Protein 6VAN (pdb70)

Organism: Lymnaea stagnalis (NCBI:txid6523)

Nearest PDB structures (foldseek):
  6van-assembly2_B  TM=9.914E-01  e=1.069E-21  Lymnaea stagnalis
  2be6-assembly4_B  TM=6.202E-01  e=2.946E-07  Homo sapiens
  2be6-assembly1_A  TM=6.540E-01  e=1.166E-06  Homo sapiens
  2y4v-assembly1_A  TM=5.037E-01  e=3.706E-06  Homo sapiens
  3dvm-assembly1_A  TM=4.629E-01  e=2.258E-06  Homo sapiens

Secondary structure (DSSP, 8-state):
----HHHHHHHHHHHT-TT-SSEE-HHHHHHHHHTT-TT--HHHHHHHHHHH-TT-SSSEEIIIIIHH-------HHHHHHHHHHH-TT-SS-EEHHHHHHHHHHT--HHHHHHIIIII----TT-SSEE-HHHHGGGG--/----HHHHHHHHHHHH-TT-SSEE-HHHHHHHHHTT-TT--HHHHHHHHHHH-TT-SSSEEIIIIIHH-----TT-TTHHHHHHHH-TTSSS-EEHHHHHHHHHHT--HHHHHHHHHTT----TT-SSEE-HHHHHHTT--

Solvent-accessible surface area: 12611 Å² total

Foldseek 3Di:
DFDDLVVLQVCCCVQANVPSPQWRAQVRLLVNLCLQQVPDDSVLSQVVQVVQVPVPPSIRGSPPRSCVVSDPDDDLVVLVNVQCSLVNVNPQKRFLVSQLSNVVSVPDSVVSNCCCVPLVVLPVVPPRIDGSVSSSCSVPD/DADDLVVLLVVCCVQANVPSPQWRALVSLLVNLCLLQVVDDSVLSQVVQVVQVPVPPRIRGSPPRSVCCSDDDPVCVVLVSVQCSLCNVRPQKRFLVSQLSSVVSVPDSVVSNCCSVPQVVLPVVPPRIDHSVSNSCSVPD

Sequence (282 aa):
GVPFLTELLKERFIRWWLDHDNDGQSTFDEVKNYIRRFKPDDVTDQTVAAFISSRRDSNGNGAIDFVPEYVHDAAPDYTLEGANEWFKLQDTNDDSFVTEAELVKVAEAVGSPEEALDDTVQGYYYSADANKKDGKLSLDEFKTLYSPGVPFLTEELLKKERFIRRWLDHDNDGQQSTFDEVKNNYIRRFKPDVTDQQTVAAFISSSRRDSNGNGAIDFVPEYVHDAAPDYTLEGANEWFKLQDTNDDSFVVTEAELVKVAEAVGSPEEALDDTVQGYYYSADANKDGKLSLDEFKTLYSP

InterPro domains:
  IPR011992 EF-hand domain pair [SSF47473] (2-52)
  IPR018247 EF-Hand 1, calcium-binding site [PS00018] (36-48)

B-factor: mean 19.28, std 7.53, range [7.59, 71.44]

Structure (mmCIF, N/CA/C/O backbone):
data_6VAN
#
_entry.id   6VAN
#
_cell.length_a   48.026
_cell.length_b   32.632
_cell.length_c   85.955
_cell.angle_alpha   90.000
_cell.angle_beta   105.190
_cell.angle_gamma   90.000
#
_symmetry.space_group_name_H-M   'P 1 21 1'
#
loop_
_entity.id
_entity.type
_entity.pdbx_description
1 polymer 'Caltubin, EF-hand'
2 non-polymer 'STRONTIUM ION'
3 non-polymer 1,2-ETHANEDIOL
4 non-polymer 'UNKNOWN ATOM OR ION'
5 water water
#
loop_
_atom_site.group_PDB
_atom_site.id
_atom_site.type_symbol
_atom_site.label_atom_id
_atom_site.label_alt_id
_atom_site.label_comp_id
_atom_site.label_asym_id
_atom_site.label_entity_id
_atom_site.label_seq_id
_atom_site.pdbx_PDB_ins_code
_atom_site.Cartn_x
_atom_site.Cartn_y
_atom_site.Cartn_z
_atom_site.occupancy
_atom_site.B_iso_or_equiv
_atom_site.auth_seq_id
_atom_site.auth_comp_id
_atom_site.auth_asym_id
_atom_site.auth_atom_id
_atom_site.pdbx_PDB_model_num
ATOM 1 N N . GLY A 1 1 ? 22.214 -1.165 70.507 1.00 22.81 36 GLY A N 1
ATOM 2 C CA . GLY A 1 1 ? 21.271 -0.380 71.380 1.00 21.92 36 GLY A CA 1
ATOM 3 C C . GLY A 1 1 ? 19.946 -0.099 70.690 1.00 21.96 36 GLY A C 1
ATOM 4 O O . GLY A 1 1 ? 19.755 -0.554 69.563 1.00 23.28 36 GLY A O 1
ATOM 5 N N . VAL A 1 2 ? 19.072 0.651 71.352 1.00 21.46 37 VAL A N 1
ATOM 6 C CA . VAL A 1 2 ? 17.687 0.960 70.902 1.00 20.80 37 VAL A CA 1
ATOM 7 C C . VAL A 1 2 ? 17.720 2.290 70.153 1.00 19.94 37 VAL A C 1
ATOM 8 O O . VAL A 1 2 ? 18.181 3.291 70.697 1.00 18.11 37 VAL A O 1
ATOM 12 N N . PRO A 1 3 ? 17.247 2.363 68.893 1.00 20.48 38 PRO A N 1
ATOM 13 C CA . PRO A 1 3 ? 17.239 3.625 68.166 1.00 19.19 38 PRO A CA 1
ATOM 14 C C . PRO A 1 3 ? 16.091 4.537 68.618 1.00 16.65 38 PRO A C 1
ATOM 15 O O . PRO A 1 3 ? 15.155 4.085 69.210 1.00 17.66 38 PRO A O 1
ATOM 19 N N . PHE A 1 4 ? 16.219 5.808 68.317 1.00 15.10 39 PHE A N 1
ATOM 20 C CA . PHE A 1 4 ? 15.170 6.829 68.500 1.00 14.83 39 PHE A CA 1
ATOM 21 C C . PHE A 1 4 ? 14.193 6.692 67.313 1.00 14.38 39 PHE A C 1
ATOM 22 O O . PHE A 1 4 ? 14.597 6.938 66.160 1.00 14.42 39 PHE A O 1
ATOM 30 N N . LEU A 1 5 ? 12.941 6.295 67.554 1.00 15.04 40 LEU A N 1
ATOM 31 C CA . LEU A 1 5 ? 12.000 5.987 66.447 1.00 15.87 40 LEU A CA 1
ATOM 32 C C . LEU A 1 5 ? 11.751 7.227 65.607 1.00 15.79 40 LEU A C 1
ATOM 33 O O . LEU A 1 5 ? 11.557 7.063 64.391 1.00 15.85 40 LEU A O 1
ATOM 38 N N . THR A 1 6 ? 11.730 8.412 66.208 1.00 15.26 41 THR A N 1
ATOM 39 C CA . THR A 1 6 ? 11.481 9.660 65.466 1.00 16.81 41 THR A CA 1
ATOM 40 C C . THR A 1 6 ? 12.638 9.889 64.494 1.00 16.95 41 THR A C 1
ATOM 41 O O . THR A 1 6 ? 12.399 10.369 63.378 1.00 16.88 41 THR A O 1
ATOM 45 N N . GLU A 1 7 ? 13.864 9.561 64.892 1.00 16.44 42 GLU A N 1
ATOM 46 C CA . GLU A 1 7 ? 15.009 9.700 63.978 1.00 17.96 42 GLU A CA 1
ATOM 47 C C . GLU A 1 7 ? 14.911 8.669 62.875 1.00 16.35 42 GLU A C 1
ATOM 48 O O . GLU A 1 7 ? 15.247 8.990 61.737 1.00 18.47 42 GLU A O 1
ATOM 54 N N A LEU A 1 8 ? 14.505 7.440 63.186 0.65 15.95 43 LEU A N 1
ATOM 55 N N B LEU A 1 8 ? 14.443 7.475 63.203 0.35 16.30 43 LEU A N 1
ATOM 56 C CA A LEU A 1 8 ? 14.276 6.417 62.132 0.65 16.63 43 LEU A CA 1
ATOM 57 C CA B LEU A 1 8 ? 14.248 6.388 62.221 0.35 16.50 43 LEU A CA 1
ATOM 58 C C A LEU A 1 8 ? 13.321 7.002 61.095 0.65 16.79 43 LEU A C 1
ATOM 59 C C B LEU A 1 8 ? 13.234 6.815 61.149 0.35 16.64 43 LEU A C 1
ATOM 60 O O A LEU A 1 8 ? 13.631 6.933 59.896 0.65 16.42 43 LEU A O 1
ATOM 61 O O B LEU A 1 8 ? 13.397 6.405 59.989 0.35 16.08 43 LEU A O 1
ATOM 70 N N . LYS A 1 9 ? 12.207 7.567 61.537 1.00 16.86 44 LYS A N 1
ATOM 71 C CA . LYS A 1 9 ? 11.214 8.118 60.595 1.00 18.28 44 LYS A CA 1
ATOM 72 C C . LYS A 1 9 ? 11.843 9.235 59.756 1.00 19.95 44 LYS A C 1
ATOM 73 O O . LYS A 1 9 ? 11.655 9.213 58.529 1.00 20.99 44 LYS A O 1
ATOM 79 N N . GLU A 1 10 ? 12.559 10.178 60.369 1.00 20.53 45 GLU A N 1
ATOM 80 C CA . GLU A 1 10 ? 13.177 11.328 59.644 1.00 24.18 45 GLU A CA 1
ATOM 81 C C . GLU A 1 10 ? 14.151 10.780 58.595 1.00 25.85 45 GLU A C 1
ATOM 82 O O . GLU A 1 10 ? 14.219 11.356 57.496 1.00 26.38 45 GLU A O 1
AT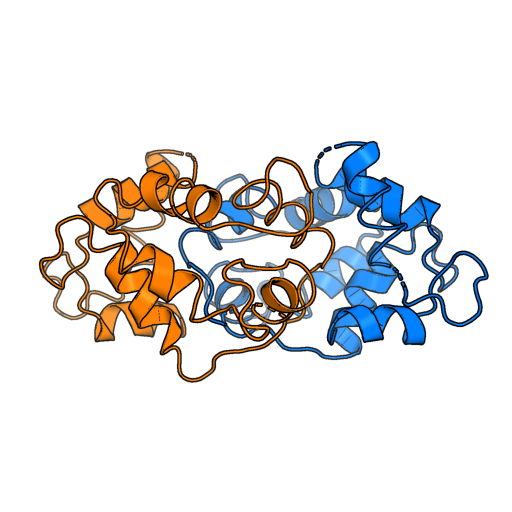OM 88 N N . ARG A 1 11 ? 14.880 9.719 58.928 1.00 24.71 46 ARG A N 1
ATOM 89 C CA . ARG A 1 11 ? 15.853 9.047 58.026 1.00 26.35 46 ARG A CA 1
ATOM 90 C C . ARG A 1 11 ? 15.130 8.371 56.870 1.00 24.22 46 ARG A C 1
ATOM 91 O O . ARG A 1 11 ? 15.649 8.429 55.729 1.00 26.28 46 ARG A O 1
ATOM 99 N N . PHE A 1 12 ? 14.037 7.675 57.165 1.00 21.47 47 PHE A N 1
ATOM 100 C CA . PHE A 1 12 ? 13.221 6.937 56.174 1.00 21.93 47 PHE A CA 1
ATOM 101 C C . PHE A 1 12 ? 12.694 7.945 55.154 1.00 22.58 47 PHE A C 1
ATOM 102 O O . PHE A 1 12 ? 12.829 7.677 53.946 1.00 23.02 47 PHE A O 1
ATOM 110 N N . ILE A 1 13 ? 12.146 9.061 55.618 1.00 25.49 48 ILE A N 1
ATOM 111 C CA . ILE A 1 13 ? 11.649 10.172 54.744 1.00 26.84 48 ILE A CA 1
ATOM 112 C C . ILE A 1 13 ? 12.801 10.664 53.865 1.00 29.89 48 ILE A C 1
ATOM 113 O O . ILE A 1 13 ? 12.656 10.626 52.623 1.00 31.89 48 ILE A O 1
ATOM 118 N N . ARG A 1 14 ? 13.909 11.071 54.481 1.00 32.47 49 ARG A N 1
ATOM 119 C CA . ARG A 1 14 ? 15.017 11.798 53.805 1.00 35.18 49 ARG A CA 1
ATOM 120 C C . ARG A 1 14 ? 15.734 10.915 52.765 1.00 33.97 49 ARG A C 1
ATOM 121 O O . ARG A 1 14 ? 16.269 11.499 51.791 1.00 35.17 49 ARG A O 1
ATOM 129 N N A TRP A 1 15 ? 15.758 9.585 52.967 0.50 32.53 50 TRP A N 1
ATOM 130 N N B TRP A 1 15 ? 15.730 9.584 52.925 0.50 32.38 50 TRP A N 1
ATOM 131 C CA A TRP A 1 15 ? 16.480 8.594 52.113 0.50 31.04 50 TRP A CA 1
ATOM 132 C CA B TRP A 1 15 ? 16.472 8.641 52.038 0.50 30.78 50 TRP A CA 1
ATOM 133 C C A TRP A 1 15 ? 15.524 7.890 51.141 0.50 29.00 50 TRP A C 1
ATOM 134 C C B TRP A 1 15 ? 15.534 7.848 51.123 0.50 28.86 50 TRP A C 1
ATOM 135 O O A TRP A 1 15 ? 15.837 7.881 49.939 0.50 27.69 50 TRP A O 1
ATOM 136 O O B TRP A 1 15 ? 15.880 7.718 49.937 0.50 27.27 50 TRP A O 1
ATOM 157 N N . LEU A 1 16 ? 14.440 7.288 51.657 1.00 26.48 51 LEU A N 1
ATOM 158 C CA . LEU A 1 16 ? 13.669 6.211 50.973 1.00 24.58 51 LEU A CA 1
ATOM 159 C C . LEU A 1 16 ? 12.230 6.618 50.608 1.00 23.74 51 LEU A C 1
ATOM 160 O O . LEU A 1 16 ? 11.682 5.984 49.710 1.00 23.84 51 LEU A O 1
ATOM 165 N N . ASP A 1 17 ? 11.621 7.564 51.310 1.00 24.40 52 ASP A N 1
ATOM 166 C CA . ASP A 1 17 ? 10.167 7.852 51.168 1.00 23.45 52 ASP A CA 1
ATOM 167 C C . ASP A 1 17 ? 9.937 9.353 51.293 1.00 25.03 52 ASP A C 1
ATOM 168 O O . ASP A 1 17 ? 9.361 9.792 52.316 1.00 25.42 52 ASP A O 1
ATOM 173 N N . HIS A 1 18 ? 10.377 10.121 50.291 1.00 26.20 53 HIS A N 1
ATOM 174 C CA . HIS A 1 18 ? 10.373 11.604 50.330 1.00 26.96 53 HIS A CA 1
ATOM 175 C C . HIS A 1 18 ? 8.950 12.145 50.578 1.00 23.65 53 HIS A C 1
ATOM 176 O O . HIS A 1 18 ? 8.854 13.245 51.154 1.00 27.41 53 HIS A O 1
ATOM 183 N N . ASP A 1 19 ? 7.912 11.393 50.171 1.00 23.99 54 ASP A N 1
ATOM 184 C CA . ASP A 1 19 ? 6.474 11.780 50.211 1.00 24.66 54 ASP A CA 1
ATOM 185 C C . ASP A 1 19 ? 5.820 11.359 51.536 1.00 25.87 54 ASP A C 1
ATOM 186 O O . ASP A 1 19 ? 4.643 11.710 51.759 1.00 24.87 54 ASP A O 1
ATOM 191 N N . ASN A 1 20 ? 6.559 10.648 52.387 1.00 24.79 55 ASN A N 1
ATOM 192 C CA . ASN A 1 20 ? 6.055 10.175 53.701 1.00 24.83 55 ASN A CA 1
ATOM 193 C C . ASN A 1 20 ? 4.707 9.460 53.519 1.00 23.94 55 ASN A C 1
ATOM 194 O O . ASN A 1 20 ? 3.821 9.703 54.324 1.00 23.75 55 ASN A O 1
ATOM 199 N N . ASP A 1 21 ? 4.560 8.578 52.531 1.00 23.95 56 ASP A N 1
ATOM 200 C CA . ASP A 1 21 ? 3.307 7.791 52.350 1.00 24.60 56 ASP A CA 1
ATOM 201 C C . ASP A 1 21 ? 3.420 6.466 53.121 1.00 23.85 56 ASP A C 1
ATOM 202 O O . ASP A 1 21 ? 2.428 5.728 53.173 1.00 24.98 56 ASP A O 1
ATOM 207 N N . GLY A 1 22 ? 4.599 6.175 53.683 1.00 22.72 57 GLY A N 1
ATOM 208 C CA . GLY A 1 22 ? 4.853 4.986 54.521 1.00 23.57 57 GLY A CA 1
ATOM 209 C C . GLY A 1 22 ? 5.541 3.866 53.753 1.00 22.53 57 GLY A C 1
ATOM 210 O O . GLY A 1 22 ? 5.917 2.861 54.382 1.00 21.37 57 GLY A O 1
ATOM 211 N N . GLN A 1 23 ? 5.676 4.002 52.429 1.00 24.01 58 GLN A N 1
ATOM 212 C CA . GLN A 1 23 ? 6.290 2.982 51.545 1.00 23.31 58 GLN A CA 1
ATOM 213 C C . GLN A 1 23 ? 7.456 3.585 50.753 1.00 21.66 58 GLN A C 1
ATOM 214 O O . GLN A 1 23 ? 7.355 4.777 50.298 1.00 19.53 58 GLN A O 1
ATOM 220 N N . SER A 1 24 ? 8.522 2.802 50.608 1.00 19.86 59 SER A N 1
ATOM 221 C CA . SER A 1 24 ? 9.613 3.048 49.640 1.00 21.10 59 SER A CA 1
ATOM 222 C C . SER A 1 24 ? 9.433 2.050 48.503 1.00 19.06 59 SER A C 1
ATOM 223 O O . SER A 1 24 ? 9.645 0.840 48.696 1.00 19.78 59 SER A O 1
ATOM 226 N N . THR A 1 25 ? 8.888 2.568 47.392 1.00 23.39 60 THR A N 1
ATOM 227 C CA . THR A 1 25 ? 8.647 1.817 46.149 1.00 24.00 60 THR A CA 1
ATOM 228 C C . THR A 1 25 ? 9.940 1.798 45.334 1.00 25.79 60 THR A C 1
ATOM 229 O O . THR A 1 25 ? 10.892 2.523 45.692 1.00 24.14 60 THR A O 1
ATOM 233 N N . PHE A 1 26 ? 9.939 1.009 44.267 1.00 26.34 61 PHE A N 1
ATOM 234 C CA . PHE A 1 26 ? 11.113 0.707 43.405 1.00 26.70 61 PHE A CA 1
ATOM 235 C C . PHE A 1 26 ? 11.922 1.967 43.067 1.00 28.68 61 PHE A C 1
ATOM 236 O O . PHE A 1 26 ? 13.127 2.016 43.362 1.00 23.01 61 PHE A O 1
ATOM 244 N N . ASP A 1 27 ? 11.295 2.948 42.426 1.00 27.62 62 ASP A N 1
ATOM 245 C CA . ASP A 1 27 ? 11.979 4.160 41.898 1.00 29.15 62 ASP A CA 1
ATOM 246 C C . ASP A 1 27 ? 12.560 4.977 43.057 1.00 26.07 62 ASP A C 1
ATOM 247 O O . ASP A 1 27 ? 13.552 5.685 42.848 1.00 24.29 62 ASP A O 1
ATOM 252 N N . GLU A 1 28 ? 11.982 4.849 44.244 1.00 24.44 63 GLU A N 1
ATOM 253 C CA . GLU A 1 28 ? 12.448 5.581 45.439 1.00 23.47 63 GLU A CA 1
ATOM 254 C C . GLU A 1 28 ? 13.713 4.917 45.967 1.00 20.93 63 GLU A C 1
ATOM 255 O O . GLU A 1 28 ? 14.688 5.652 46.235 1.00 20.72 63 GLU A O 1
ATOM 261 N N . VAL A 1 29 ? 13.709 3.583 46.030 1.00 19.24 64 VAL A N 1
ATOM 262 C CA . VAL A 1 29 ? 14.899 2.811 46.496 1.00 20.34 64 VAL A CA 1
ATOM 263 C C . VAL A 1 29 ? 15.987 3.030 45.445 1.00 21.20 64 VAL A C 1
ATOM 264 O O . VAL A 1 29 ? 17.127 3.262 45.820 1.00 19.89 64 VAL A O 1
ATOM 268 N N . LYS A 1 30 ? 15.638 3.024 44.159 1.00 20.65 65 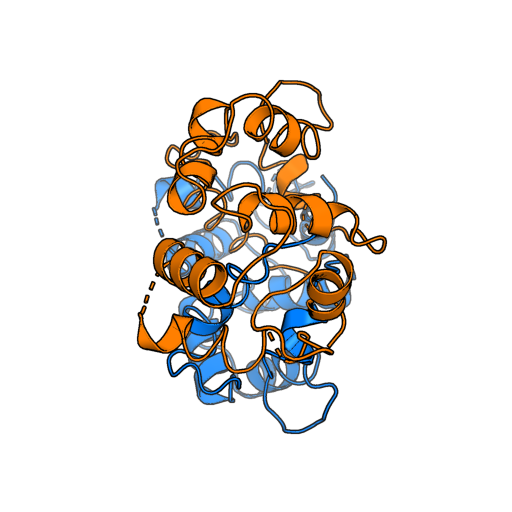LYS A N 1
ATOM 269 C CA . LYS A 1 30 ? 16.615 3.218 43.049 1.00 21.67 65 LYS A CA 1
ATOM 270 C C . LYS A 1 30 ? 17.264 4.594 43.146 1.00 22.31 65 LYS A C 1
ATOM 271 O O . LYS A 1 30 ? 18.493 4.644 43.093 1.00 21.67 65 LYS A O 1
ATOM 277 N N . ASN A 1 31 ? 16.491 5.662 43.316 1.00 20.10 66 ASN A N 1
ATOM 278 C CA . ASN A 1 31 ? 17.003 7.047 43.454 1.00 21.60 66 ASN A CA 1
ATOM 279 C C . ASN A 1 31 ? 17.900 7.138 44.694 1.00 21.18 66 ASN A C 1
ATOM 280 O O . ASN A 1 31 ? 18.911 7.851 44.631 1.00 22.25 66 ASN A O 1
ATOM 285 N N . TYR A 1 32 ? 17.570 6.388 45.741 1.00 20.37 67 TYR A N 1
ATOM 286 C CA . TYR A 1 32 ? 18.402 6.257 46.962 1.00 20.34 67 TYR A CA 1
ATOM 287 C C . TYR A 1 32 ? 19.771 5.654 46.598 1.00 20.89 67 TYR A C 1
ATOM 288 O O . TYR A 1 32 ? 20.811 6.312 46.794 1.00 20.19 67 TYR A O 1
ATOM 297 N N . ILE A 1 33 ? 19.787 4.444 46.049 1.00 17.78 68 ILE A N 1
ATOM 298 C CA . ILE A 1 33 ? 21.066 3.732 45.754 1.00 18.82 68 ILE A CA 1
ATOM 299 C C . ILE A 1 33 ? 21.827 4.481 44.654 1.00 19.98 68 ILE A C 1
ATOM 300 O O . ILE A 1 33 ? 23.070 4.466 44.688 1.00 17.53 68 ILE A O 1
ATOM 305 N N . ARG A 1 34 ? 21.137 5.134 43.723 1.00 19.35 69 ARG A N 1
ATOM 306 C CA . ARG A 1 34 ? 21.791 5.818 42.577 1.00 20.59 69 ARG A CA 1
ATOM 307 C C . ARG A 1 34 ? 22.699 6.945 43.059 1.00 20.13 69 ARG A C 1
ATOM 308 O O . ARG A 1 34 ? 23.654 7.247 42.322 1.00 21.12 69 ARG A O 1
ATOM 316 N N . ARG A 1 35 ? 22.410 7.547 44.214 1.00 20.61 70 ARG A N 1
ATOM 317 C CA . ARG A 1 35 ? 23.261 8.602 44.811 1.00 22.26 70 ARG A CA 1
ATOM 318 C C . ARG A 1 35 ? 24.711 8.095 44.848 1.00 21.29 70 ARG A C 1
ATOM 319 O O . ARG A 1 35 ? 25.586 8.869 44.494 1.00 22.62 70 ARG A O 1
ATOM 327 N N . PHE A 1 36 ? 24.933 6.827 45.203 1.00 19.85 71 PHE A N 1
ATOM 328 C CA . PHE A 1 36 ? 26.298 6.292 45.479 1.00 18.74 71 PHE A CA 1
ATOM 329 C C . PHE A 1 36 ? 26.676 5.111 44.583 1.00 18.86 71 PHE A C 1
ATOM 330 O O . PHE A 1 36 ? 27.861 4.765 44.561 1.00 18.88 71 PHE A O 1
ATOM 338 N N . LYS A 1 37 ? 25.744 4.505 43.863 1.00 18.43 72 LYS A N 1
ATOM 339 C CA . LYS A 1 37 ? 26.046 3.555 42.762 1.00 18.60 72 LYS A CA 1
ATOM 340 C C . LYS A 1 37 ? 25.175 3.987 41.587 1.00 19.24 72 LYS A C 1
ATOM 341 O O . LYS A 1 37 ? 24.109 3.420 41.354 1.00 19.41 72 LYS A O 1
ATOM 347 N N . PRO A 1 38 ? 25.573 5.053 40.854 1.00 19.13 73 PRO A N 1
ATOM 348 C CA . PRO A 1 38 ? 24.712 5.653 39.828 1.00 20.04 73 PRO A CA 1
ATOM 349 C C . PRO A 1 38 ? 24.224 4.665 38.753 1.00 20.02 73 PRO A C 1
ATOM 350 O O . PRO A 1 38 ? 23.127 4.846 38.246 1.00 21.26 73 PRO A O 1
ATOM 354 N N A ASP A 1 39 ? 25.032 3.661 38.418 0.50 19.80 74 ASP A N 1
ATOM 355 N N B ASP A 1 39 ? 25.022 3.631 38.461 0.50 19.20 74 ASP A N 1
ATOM 356 C CA A ASP A 1 39 ? 24.688 2.647 37.389 0.50 20.11 74 ASP A CA 1
ATOM 357 C CA B ASP A 1 39 ? 24.756 2.625 37.397 0.50 19.11 74 ASP A CA 1
ATOM 358 C C A ASP A 1 39 ? 24.271 1.347 38.085 0.50 19.33 74 ASP A C 1
ATOM 359 C C B ASP A 1 39 ? 24.056 1.389 37.981 0.50 18.23 74 ASP A C 1
ATOM 360 O O A ASP A 1 39 ? 24.628 0.260 37.579 0.50 20.62 74 ASP A O 1
ATOM 361 O O B ASP A 1 39 ? 23.947 0.391 37.259 0.50 18.88 74 ASP A O 1
ATOM 368 N N . VAL A 1 40 ? 23.575 1.455 39.226 1.00 17.63 75 VAL A N 1
ATOM 369 C CA . VAL A 1 40 ? 22.953 0.291 39.903 1.00 18.68 75 VAL A CA 1
ATOM 370 C C . VAL A 1 40 ? 21.884 -0.313 38.978 1.00 18.43 75 VAL A C 1
ATOM 371 O O . VAL A 1 40 ? 21.100 0.454 38.341 1.00 19.91 75 VAL A O 1
ATOM 375 N N . THR A 1 41 ? 21.854 -1.633 38.918 1.00 17.48 76 THR A N 1
ATOM 376 C CA . THR A 1 41 ? 20.898 -2.392 38.098 1.00 19.41 76 THR A CA 1
ATOM 377 C C . THR A 1 41 ? 19.546 -2.450 38.794 1.00 20.55 76 THR A C 1
ATOM 378 O O . THR A 1 41 ? 19.477 -2.380 40.057 1.00 19.38 76 THR A O 1
ATOM 382 N N . ASP A 1 42 ? 18.495 -2.578 37.999 1.00 20.38 77 ASP A N 1
ATOM 383 C CA . ASP A 1 42 ? 17.120 -2.773 38.489 1.00 22.39 77 ASP A CA 1
ATOM 384 C C . ASP A 1 42 ? 17.055 -4.017 39.370 1.00 20.60 77 ASP A C 1
ATOM 385 O O . ASP A 1 42 ? 16.345 -3.967 40.385 1.00 20.00 77 ASP A O 1
ATOM 390 N N . GLN A 1 43 ? 17.769 -5.094 39.040 1.00 19.34 78 GLN A N 1
ATOM 391 C CA . GLN A 1 43 ? 17.722 -6.358 39.813 1.00 21.44 78 GLN A CA 1
ATOM 392 C C . GLN A 1 43 ? 18.391 -6.179 41.184 1.00 22.57 78 GLN A C 1
ATOM 393 O O . GLN A 1 43 ? 17.912 -6.769 42.167 1.00 21.90 78 GLN A O 1
ATOM 396 N N . THR A 1 44 ? 19.483 -5.419 41.271 1.00 21.00 79 THR A N 1
ATOM 397 C CA . THR A 1 44 ? 20.101 -5.133 42.595 1.00 20.16 79 THR A CA 1
ATOM 398 C C . THR A 1 44 ? 19.046 -4.459 43.480 1.00 19.21 79 THR A C 1
ATOM 399 O O . THR A 1 44 ? 18.952 -4.852 44.688 1.00 20.81 79 THR A O 1
ATOM 403 N N . VAL A 1 45 ? 18.376 -3.434 42.931 1.00 20.65 80 VAL A N 1
ATOM 404 C CA . VAL A 1 45 ? 17.338 -2.638 43.644 1.00 22.25 80 VAL A CA 1
ATOM 405 C C . VAL A 1 45 ? 16.258 -3.606 44.118 1.00 23.59 80 VAL A C 1
ATOM 406 O O . VAL A 1 45 ? 15.836 -3.472 45.268 1.00 22.52 80 VAL A O 1
ATOM 410 N N . ALA A 1 46 ? 15.851 -4.568 43.286 1.00 24.18 81 ALA A N 1
ATOM 411 C CA . ALA A 1 46 ? 14.770 -5.526 43.617 1.00 23.59 81 ALA A CA 1
ATOM 412 C C . ALA A 1 46 ? 15.188 -6.421 44.793 1.00 23.65 81 ALA A C 1
ATOM 413 O O . ALA A 1 46 ? 14.351 -6.628 45.680 1.00 23.28 81 ALA A O 1
ATOM 415 N N . ALA A 1 47 ? 16.447 -6.887 44.844 1.00 21.56 82 ALA A N 1
ATOM 416 C CA . ALA A 1 47 ? 16.974 -7.818 45.872 1.00 21.61 82 ALA A CA 1
ATOM 417 C C . ALA A 1 47 ? 17.075 -7.107 47.241 1.00 19.50 82 ALA A C 1
ATOM 418 O O . ALA A 1 47 ? 16.872 -7.769 48.293 1.00 18.89 82 ALA A O 1
ATOM 420 N N . PHE A 1 48 ? 17.453 -5.831 47.199 1.00 19.59 83 PHE A N 1
ATOM 421 C CA . PHE A 1 48 ? 17.509 -4.932 48.381 1.00 17.85 83 PHE A CA 1
ATOM 422 C C . PHE A 1 48 ? 16.115 -4.880 49.021 1.00 17.95 83 PHE A C 1
ATOM 423 O O . PHE A 1 48 ? 15.975 -5.097 50.249 1.00 16.50 83 PHE A O 1
ATOM 431 N N . ILE A 1 49 ? 15.104 -4.629 48.189 1.00 19.47 84 ILE A N 1
ATOM 432 C CA . ILE A 1 49 ? 13.695 -4.572 48.652 1.00 19.78 84 ILE A CA 1
ATOM 433 C C . ILE A 1 49 ? 13.297 -5.956 49.201 1.00 20.44 84 ILE A C 1
ATOM 434 O O . ILE A 1 49 ? 12.713 -6.004 50.298 1.00 20.32 84 ILE A O 1
ATOM 439 N N A SER A 1 50 ? 13.624 -7.056 48.503 0.70 20.72 85 SER A N 1
ATOM 440 N N B SER A 1 50 ? 13.640 -7.042 48.501 0.30 20.62 85 SER A N 1
ATOM 441 C CA A SER A 1 50 ? 13.176 -8.434 48.849 0.70 22.33 85 SER A CA 1
ATOM 442 C CA B SER A 1 50 ? 13.207 -8.428 48.824 0.30 21.35 85 SER A CA 1
ATOM 443 C C A SER A 1 50 ? 13.682 -8.870 50.233 0.70 22.45 85 SER A C 1
ATOM 444 C C B SER A 1 50 ? 13.684 -8.867 50.216 0.30 21.79 85 SER A C 1
ATOM 445 O O A SER A 1 50 ? 12.937 -9.540 50.940 0.70 22.64 85 SER A O 1
ATOM 446 O O B SER A 1 50 ? 12.907 -9.539 50.907 0.30 22.18 85 SER A O 1
ATOM 451 N N . ARG A 1 51 ? 14.907 -8.507 50.624 1.00 21.87 86 ARG A N 1
ATOM 452 C CA . ARG A 1 51 ? 15.442 -8.923 51.948 1.00 21.95 86 ARG A CA 1
ATOM 453 C C . ARG A 1 51 ? 14.608 -8.287 53.076 1.00 19.57 86 ARG A C 1
ATOM 454 O O . ARG A 1 51 ? 14.604 -8.861 54.199 1.00 21.46 86 ARG A O 1
ATOM 462 N N . ARG A 1 52 ? 13.971 -7.147 52.795 1.00 18.84 87 ARG A N 1
ATOM 463 C CA . ARG A 1 52 ? 13.218 -6.340 53.796 1.00 17.57 87 ARG A CA 1
ATOM 464 C C . ARG A 1 52 ? 11.699 -6.576 53.678 1.00 19.17 87 ARG A C 1
ATOM 465 O O . ARG A 1 52 ? 10.987 -6.250 54.622 1.00 19.44 87 ARG A O 1
ATOM 473 N N . ASP A 1 53 ? 11.220 -7.136 52.581 1.00 18.34 88 ASP A N 1
ATOM 474 C CA . ASP A 1 53 ? 9.775 -7.096 52.213 1.00 18.64 88 ASP A CA 1
ATOM 475 C C . ASP A 1 53 ? 9.033 -8.313 52.782 1.00 19.94 88 ASP A C 1
ATOM 476 O O . ASP A 1 53 ? 8.584 -9.164 51.977 1.00 22.87 88 ASP A O 1
ATOM 481 N N . SER A 1 54 ? 8.852 -8.385 54.103 1.00 19.96 89 SER A N 1
ATOM 482 C CA . SER A 1 54 ? 8.237 -9.551 54.794 1.00 21.12 89 SER A CA 1
ATOM 483 C C . SER A 1 54 ? 6.745 -9.706 54.444 1.00 20.50 89 SER A C 1
ATOM 484 O O . SER A 1 54 ? 6.243 -10.835 54.604 1.00 22.57 89 SER A O 1
ATOM 487 N N . ASN A 1 55 ? 6.063 -8.652 53.984 1.00 21.14 90 ASN A N 1
ATOM 488 C CA . ASN A 1 55 ? 4.613 -8.748 53.632 1.00 20.12 90 ASN A CA 1
ATOM 489 C C . ASN A 1 55 ? 4.463 -8.939 52.116 1.00 21.90 90 ASN A C 1
ATOM 490 O O . ASN A 1 55 ? 3.316 -9.055 51.661 1.00 22.35 90 ASN A O 1
ATOM 495 N N . GLY A 1 56 ? 5.569 -8.953 51.366 1.00 22.61 91 GLY A N 1
ATOM 496 C CA . GLY A 1 56 ? 5.599 -9.331 49.943 1.00 23.55 91 GLY A CA 1
ATOM 497 C C . GLY A 1 56 ? 4.836 -8.376 49.049 1.00 23.43 91 GLY A C 1
ATOM 498 O O . GLY A 1 56 ? 4.380 -8.835 47.990 1.00 26.01 91 GLY A O 1
ATOM 499 N N . ASN A 1 57 ? 4.713 -7.099 49.409 1.00 22.57 92 ASN A N 1
ATOM 500 C CA . ASN A 1 57 ? 3.960 -6.090 48.614 1.00 23.09 92 ASN A CA 1
ATOM 501 C C . ASN A 1 57 ? 4.905 -5.351 47.643 1.00 23.81 92 ASN A C 1
ATOM 502 O O . ASN A 1 57 ? 4.489 -4.324 47.078 1.00 24.43 92 ASN A O 1
ATOM 507 N N . GLY A 1 58 ? 6.161 -5.813 47.520 1.00 23.96 93 GLY A N 1
ATOM 508 C CA . GLY A 1 58 ? 7.172 -5.290 46.580 1.00 22.85 93 GLY A CA 1
ATOM 509 C C . GLY A 1 58 ? 7.735 -3.935 46.988 1.00 21.97 93 GLY A C 1
ATOM 510 O O . GLY A 1 58 ? 8.439 -3.323 46.183 1.00 23.67 93 GLY A O 1
ATOM 511 N N . ALA A 1 59 ? 7.475 -3.482 48.220 1.00 18.97 94 ALA A N 1
ATOM 512 C CA . ALA A 1 59 ? 7.873 -2.154 48.724 1.00 18.75 94 ALA A CA 1
ATOM 513 C C . ALA A 1 59 ? 8.449 -2.318 50.135 1.00 17.14 94 ALA A C 1
ATOM 514 O O . ALA A 1 59 ? 8.138 -3.349 50.790 1.00 16.75 94 ALA A O 1
ATOM 516 N N . ILE A 1 60 ? 9.304 -1.393 50.553 1.00 17.05 95 ILE A N 1
ATOM 517 C CA . ILE A 1 60 ? 9.758 -1.360 51.974 1.00 16.52 95 ILE A CA 1
ATOM 518 C C . ILE A 1 60 ? 8.774 -0.476 52.735 1.00 15.68 95 ILE A C 1
ATOM 519 O O . ILE A 1 60 ? 8.687 0.698 52.433 1.00 14.94 95 ILE A O 1
ATOM 524 N N . ASP A 1 61 ? 8.066 -1.071 53.698 1.00 15.45 96 ASP A N 1
ATOM 525 C CA . ASP A 1 61 ? 7.066 -0.373 54.525 1.00 16.08 96 ASP A CA 1
ATOM 526 C C . ASP A 1 61 ? 7.779 0.144 55.773 1.00 14.64 96 ASP A C 1
ATOM 527 O O . ASP A 1 61 ? 8.446 -0.662 56.423 1.00 16.74 96 ASP A O 1
ATOM 532 N N . PHE A 1 62 ? 7.636 1.419 56.111 1.00 15.90 97 PHE A N 1
ATOM 533 C CA . PHE A 1 62 ? 8.227 1.942 57.367 1.00 15.03 97 PHE A CA 1
ATOM 534 C C . PHE A 1 62 ? 7.776 1.040 58.519 1.00 15.09 97 PHE A C 1
ATOM 535 O O . PHE A 1 62 ? 8.599 0.573 59.280 1.00 15.56 97 PHE A O 1
ATOM 543 N N . VAL A 1 63 ? 6.477 0.779 58.608 1.00 16.24 98 VAL A N 1
ATOM 544 C CA . VAL A 1 63 ? 5.954 -0.224 59.570 1.00 17.59 98 VAL A CA 1
ATOM 545 C C . VAL A 1 63 ? 5.265 -1.333 58.783 1.00 17.54 98 VAL A C 1
ATOM 546 O O . VAL A 1 63 ? 4.467 -1.044 57.888 1.00 18.79 98 VAL A O 1
ATOM 550 N N . PRO A 1 64 ? 5.537 -2.621 59.088 1.00 18.30 99 PRO A N 1
ATOM 551 C CA . PRO A 1 64 ? 6.447 -3.028 60.172 1.00 18.20 99 PRO A CA 1
ATOM 552 C C . PRO A 1 64 ? 7.938 -3.157 59.814 1.00 17.99 99 PRO A C 1
ATOM 553 O O . PRO A 1 64 ? 8.741 -3.324 60.705 1.00 18.29 99 PRO A O 1
ATOM 557 N N . GLU A 1 65 ? 8.273 -3.097 58.513 1.00 16.64 100 GLU A N 1
ATOM 558 C CA . GLU A 1 65 ? 9.541 -3.658 57.966 1.00 15.98 100 GLU A CA 1
ATOM 559 C C . GLU A 1 65 ? 10.744 -2.817 58.375 1.00 16.43 100 GLU A C 1
ATOM 560 O O . GLU A 1 65 ? 11.713 -3.414 58.905 1.00 18.69 100 GLU A O 1
ATOM 566 N N . TYR A 1 66 ? 10.741 -1.519 58.132 1.00 15.33 101 TYR A N 1
ATOM 567 C CA . TYR A 1 66 ? 11.919 -0.675 58.441 1.00 15.61 101 TYR A CA 1
ATOM 568 C C . TYR A 1 66 ? 12.103 -0.654 59.957 1.00 15.16 101 TYR A C 1
ATOM 569 O O . TYR A 1 66 ? 13.246 -0.808 60.412 1.00 15.62 101 TYR A O 1
ATOM 578 N N . VAL A 1 67 ? 11.038 -0.511 60.729 1.00 16.13 102 VAL A N 1
ATOM 579 C CA . VAL A 1 67 ? 11.172 -0.434 62.208 1.00 17.03 102 VAL A CA 1
ATOM 580 C C . VAL A 1 67 ? 11.699 -1.772 62.716 1.00 17.85 102 VAL A C 1
ATOM 581 O O . VAL A 1 67 ? 12.637 -1.764 63.554 1.00 18.71 102 VAL A O 1
ATOM 585 N N . HIS A 1 68 ? 11.160 -2.891 62.237 1.00 19.57 103 HIS A N 1
ATOM 586 C CA . HIS A 1 68 ? 11.584 -4.245 62.682 1.00 22.97 103 HIS A CA 1
ATOM 587 C C . HIS A 1 68 ? 13.089 -4.392 62.438 1.00 23.51 103 HIS A C 1
ATOM 588 O O . HIS A 1 68 ? 13.813 -4.762 63.386 1.00 25.76 103 HIS A O 1
ATOM 595 N N . ASP A 1 69 ? 13.540 -4.051 61.235 1.00 22.69 104 ASP A N 1
ATOM 596 C CA . ASP A 1 69 ? 14.943 -4.218 60.773 1.00 23.10 104 ASP A CA 1
ATOM 597 C C . ASP A 1 69 ? 15.882 -3.357 61.610 1.00 24.83 104 ASP A C 1
ATOM 598 O O . ASP A 1 69 ? 16.970 -3.797 61.966 1.00 26.32 104 ASP A O 1
ATOM 608 N N . ALA A 1 71 ? 15.103 -1.645 64.582 1.00 23.22 106 ALA A N 1
ATOM 609 C CA . ALA A 1 71 ? 14.911 -1.641 66.031 1.00 23.91 106 ALA A CA 1
ATOM 610 C C . ALA A 1 71 ? 15.946 -2.541 66.701 1.00 26.03 106 ALA A C 1
ATOM 611 O O . ALA A 1 71 ? 16.303 -2.261 67.848 1.00 29.02 106 ALA A O 1
ATOM 613 N N . ALA A 1 72 ? 16.371 -3.600 66.001 1.00 26.15 107 ALA A N 1
ATOM 614 C CA . ALA A 1 72 ? 17.296 -4.636 66.494 1.00 26.74 107 ALA A CA 1
ATOM 615 C C . ALA A 1 72 ? 18.364 -4.880 65.436 1.00 25.69 107 ALA A C 1
ATOM 616 O O . ALA A 1 72 ? 18.370 -5.907 64.775 1.00 27.69 107 ALA A O 1
ATOM 618 N N . PRO A 1 73 ? 19.290 -3.928 65.219 1.00 24.75 108 PRO A N 1
ATOM 619 C CA . PRO A 1 73 ? 20.342 -4.131 64.232 1.00 25.45 108 PRO A CA 1
ATOM 620 C C . PRO A 1 73 ? 21.263 -5.239 64.748 1.00 27.00 108 PRO A C 1
ATOM 621 O O . PRO A 1 73 ? 21.477 -5.366 65.930 1.00 25.54 108 PRO A O 1
ATOM 625 N N . ASP A 1 74 ? 21.735 -6.062 63.829 1.00 27.64 109 ASP A N 1
ATOM 626 C CA . ASP A 1 74 ? 22.573 -7.230 64.141 1.00 28.65 109 ASP A CA 1
ATOM 627 C C . ASP A 1 74 ? 23.463 -7.455 62.936 1.00 26.23 109 ASP A C 1
ATOM 628 O O . ASP A 1 74 ? 23.136 -6.938 61.842 1.00 30.69 109 ASP A O 1
ATOM 633 N N . TYR A 1 75 ? 24.552 -8.160 63.132 1.00 21.51 110 TYR A N 1
ATOM 634 C CA . TYR A 1 75 ? 25.484 -8.513 62.048 1.00 17.95 110 TYR A CA 1
ATOM 635 C C . TYR A 1 75 ? 25.080 -9.834 61.412 1.00 16.46 110 TYR A C 1
ATOM 636 O O . TYR A 1 75 ? 24.869 -10.816 62.134 1.00 17.23 110 TYR A O 1
ATOM 645 N N . THR A 1 76 ? 25.032 -9.862 60.083 1.00 15.71 111 THR A N 1
ATOM 646 C CA . THR A 1 76 ? 25.105 -11.103 59.287 1.00 15.75 111 THR A CA 1
ATOM 647 C C . THR A 1 76 ? 26.028 -10.877 58.103 1.00 14.62 111 THR A C 1
ATOM 648 O O . THR A 1 76 ? 26.134 -9.738 57.626 1.00 14.18 111 THR A O 1
ATOM 652 N N . LEU A 1 77 ? 26.679 -11.926 57.628 1.00 14.51 112 LEU A N 1
ATOM 653 C CA . LEU A 1 77 ? 27.540 -11.806 56.451 1.00 13.55 112 LEU A CA 1
ATOM 654 C C . LEU A 1 77 ? 26.689 -11.351 55.266 1.00 14.92 112 LEU A C 1
ATOM 655 O O . LEU A 1 77 ? 27.145 -10.452 54.529 1.00 14.05 112 LEU A O 1
ATOM 660 N N . GLU A 1 78 ? 25.505 -11.925 55.077 1.00 14.62 113 GLU A N 1
ATOM 661 C CA . GLU A 1 78 ? 24.616 -11.559 53.946 1.00 17.43 113 GLU A CA 1
ATOM 662 C C . GLU A 1 78 ? 24.310 -10.047 53.973 1.00 16.20 113 GLU A C 1
ATOM 663 O O . GLU A 1 78 ? 24.361 -9.387 52.922 1.00 15.63 113 GLU A O 1
ATOM 669 N N . GLY A 1 79 ? 23.986 -9.519 55.135 1.00 15.22 114 GLY A N 1
ATOM 670 C CA . GLY A 1 79 ? 23.682 -8.086 55.277 1.00 14.60 114 GLY A CA 1
ATOM 671 C C . GLY A 1 79 ? 24.909 -7.243 55.009 1.00 14.23 114 GLY A C 1
ATOM 672 O O . GLY A 1 79 ? 24.792 -6.221 54.325 1.00 15.40 114 GLY A O 1
ATOM 673 N N . ALA A 1 80 ? 26.057 -7.618 55.540 1.00 12.95 115 ALA A N 1
ATOM 674 C CA . ALA A 1 80 ? 27.324 -6.905 55.273 1.00 12.74 115 ALA A CA 1
ATOM 675 C C . ALA A 1 80 ? 27.644 -6.953 53.773 1.00 12.51 115 ALA A C 1
ATOM 676 O O . ALA A 1 80 ? 28.042 -5.932 53.213 1.00 12.39 115 ALA A O 1
ATOM 678 N N . ASN A 1 81 ? 27.456 -8.106 53.143 1.00 12.58 116 ASN A N 1
ATOM 679 C CA . ASN A 1 81 ? 27.753 -8.271 51.707 1.00 13.41 116 ASN A CA 1
ATOM 680 C C . ASN A 1 81 ? 26.883 -7.344 50.860 1.00 12.71 116 ASN A C 1
ATOM 681 O O . ASN A 1 81 ? 27.327 -6.889 49.809 1.00 13.04 116 ASN A O 1
ATOM 686 N N . GLU A 1 82 ? 25.655 -7.114 51.267 1.00 13.22 117 GLU A N 1
ATOM 687 C CA . GLU A 1 82 ? 24.781 -6.218 50.495 1.00 13.42 117 GLU A CA 1
ATOM 688 C C . GLU A 1 82 ? 25.404 -4.820 50.417 1.00 11.76 117 GLU A C 1
ATOM 689 O O . GLU A 1 82 ? 25.471 -4.275 49.352 1.00 12.21 117 GLU A O 1
ATOM 695 N N . TRP A 1 83 ? 25.875 -4.283 51.535 1.00 10.88 118 TRP A N 1
ATOM 696 C CA . TRP A 1 83 ? 26.515 -2.939 51.537 1.00 10.92 118 TRP A CA 1
ATOM 697 C C . TRP A 1 83 ? 27.869 -3.005 50.820 1.00 10.58 118 TRP A C 1
ATOM 698 O O . TRP A 1 83 ? 28.250 -2.065 50.162 1.00 11.43 118 TRP A O 1
ATOM 709 N N . PHE A 1 84 ? 28.594 -4.105 50.982 1.00 9.85 119 PHE A N 1
ATOM 710 C CA . PHE A 1 84 ? 29.871 -4.309 50.260 1.00 10.39 119 PHE A CA 1
ATOM 711 C C . PHE A 1 84 ? 29.615 -4.172 48.749 1.00 10.45 119 PHE A C 1
ATOM 712 O O . PHE A 1 84 ? 30.288 -3.390 48.058 1.00 10.16 119 PHE A O 1
ATOM 720 N N . LYS A 1 85 ? 28.638 -4.920 48.233 1.00 10.80 120 LYS A N 1
ATOM 721 C CA . LYS A 1 85 ? 28.339 -4.933 46.786 1.00 11.87 120 LYS A CA 1
ATOM 722 C C . LYS A 1 85 ? 27.893 -3.547 46.333 1.00 11.66 120 LYS A C 1
ATOM 723 O O . LYS A 1 85 ? 28.257 -3.132 45.214 1.00 11.69 120 LYS A O 1
ATOM 729 N N . LEU A 1 86 ? 27.123 -2.836 47.135 1.00 11.57 121 LEU A N 1
ATOM 730 C CA . LEU A 1 86 ? 26.658 -1.478 46.722 1.00 11.89 121 LEU A CA 1
ATOM 731 C C . LEU A 1 86 ? 27.830 -0.489 46.680 1.00 11.59 121 LEU A C 1
ATOM 732 O O . LEU A 1 86 ? 27.729 0.494 45.949 1.00 12.45 121 LEU A O 1
ATOM 737 N N . GLN A 1 87 ? 28.883 -0.712 47.463 1.00 11.10 122 GLN A N 1
ATOM 738 C CA . GLN A 1 87 ? 30.087 0.164 47.470 1.00 10.89 122 GLN A CA 1
ATOM 739 C C . GLN A 1 87 ? 31.104 -0.280 46.419 1.00 11.20 122 GLN A C 1
ATOM 740 O O . GLN A 1 87 ? 32.025 0.484 46.143 1.00 11.67 122 GLN A O 1
ATOM 746 N N . ASP A 1 88 ? 30.932 -1.474 45.880 1.00 11.42 123 ASP A N 1
ATOM 747 C CA . ASP A 1 88 ? 31.851 -2.048 44.867 1.00 11.23 123 ASP A CA 1
ATOM 748 C C . ASP A 1 88 ? 31.415 -1.527 43.508 1.00 12.29 123 ASP A C 1
ATOM 749 O O . ASP A 1 88 ? 30.721 -2.244 42.759 1.00 12.34 123 ASP A O 1
ATOM 754 N N . THR A 1 89 ? 31.747 -0.283 43.222 1.00 12.16 124 THR A N 1
ATOM 755 C CA . THR A 1 89 ? 31.154 0.456 42.083 1.00 12.91 124 THR A CA 1
ATOM 756 C C . THR A 1 89 ? 31.406 -0.285 40.762 1.00 13.34 124 THR A C 1
ATOM 757 O O . THR A 1 89 ? 30.518 -0.278 39.903 1.00 15.60 124 THR A O 1
ATOM 761 N N . ASN A 1 90 ? 32.550 -0.947 40.605 1.00 13.68 125 ASN A N 1
ATOM 762 C CA . ASN A 1 90 ? 32.903 -1.625 39.331 1.00 14.21 125 ASN A CA 1
ATOM 763 C C . ASN A 1 90 ? 32.672 -3.133 39.454 1.00 14.79 125 ASN A C 1
ATOM 764 O O . ASN A 1 90 ? 33.054 -3.820 38.522 1.00 16.19 125 ASN A O 1
ATOM 769 N N . ASP A 1 91 ? 32.103 -3.632 40.554 1.00 14.20 126 ASP A N 1
ATOM 770 C CA . ASP A 1 91 ? 31.698 -5.055 40.696 1.00 15.58 126 ASP A CA 1
ATOM 771 C C . ASP A 1 91 ? 32.909 -5.960 40.481 1.00 16.01 126 ASP A C 1
ATOM 772 O O . ASP A 1 91 ? 32.736 -7.028 39.875 1.00 18.54 126 ASP A O 1
ATOM 777 N N . ASP A 1 92 ? 34.078 -5.616 40.997 1.00 14.60 127 ASP A N 1
ATOM 778 C CA . ASP A 1 92 ? 35.282 -6.482 40.884 1.00 14.49 127 ASP A CA 1
ATOM 779 C C . ASP A 1 92 ? 35.553 -7.237 42.193 1.00 14.15 127 ASP A C 1
ATOM 780 O O . ASP A 1 92 ? 36.609 -7.846 42.297 1.00 15.57 127 ASP A O 1
ATOM 785 N N . SER A 1 93 ? 34.650 -7.153 43.168 1.00 14.12 128 SER A N 1
ATOM 786 C CA . SER A 1 93 ? 34.672 -7.894 44.464 1.00 15.31 128 SER A CA 1
ATOM 787 C C . SER A 1 93 ? 35.739 -7.332 45.422 1.00 13.57 128 SER A C 1
ATOM 788 O O . SER A 1 93 ? 36.103 -7.978 46.407 1.00 15.17 128 SER A O 1
ATOM 791 N N . PHE A 1 94 ? 36.139 -6.087 45.221 1.00 12.34 129 PHE A N 1
ATOM 792 C CA . PHE A 1 94 ? 36.942 -5.310 46.194 1.00 12.82 129 PHE A CA 1
ATOM 793 C C . PHE A 1 94 ? 36.347 -3.922 46.293 1.00 11.56 129 PHE A C 1
ATOM 794 O O . PHE A 1 94 ? 35.811 -3.451 45.306 1.00 12.80 129 PHE A O 1
ATOM 802 N N . VAL A 1 95 ? 36.403 -3.326 47.484 1.00 11.08 130 VAL A N 1
ATOM 803 C CA . VAL A 1 95 ? 36.057 -1.887 47.643 1.00 11.06 130 VAL A CA 1
ATOM 804 C C . VAL A 1 95 ? 37.365 -1.145 47.851 1.00 10.82 130 VAL A C 1
ATOM 805 O O . VAL A 1 95 ? 38.023 -1.365 48.861 1.00 10.82 130 VAL A O 1
ATOM 809 N N . THR A 1 96 ? 37.729 -0.296 46.904 1.00 10.73 131 THR A N 1
ATOM 810 C CA . THR A 1 96 ? 38.975 0.471 47.012 1.00 10.90 131 THR A CA 1
ATOM 811 C C . THR A 1 96 ? 38.782 1.687 47.912 1.00 10.50 131 THR A C 1
ATOM 812 O O . THR A 1 96 ? 37.659 2.162 48.110 1.00 10.24 131 THR A O 1
ATOM 816 N N . GLU A 1 97 ? 39.880 2.231 48.368 1.00 11.37 132 GLU A N 1
ATOM 817 C CA . GLU A 1 97 ? 39.836 3.485 49.106 1.00 13.01 132 GLU A CA 1
ATOM 818 C C . GLU A 1 97 ? 39.053 4.496 48.283 1.00 12.38 132 GLU A C 1
ATOM 819 O O . GLU A 1 97 ? 38.176 5.145 48.832 1.00 11.09 132 GLU A O 1
ATOM 825 N N . ALA A 1 98 ? 39.326 4.641 46.987 1.00 12.26 133 ALA A N 1
ATOM 82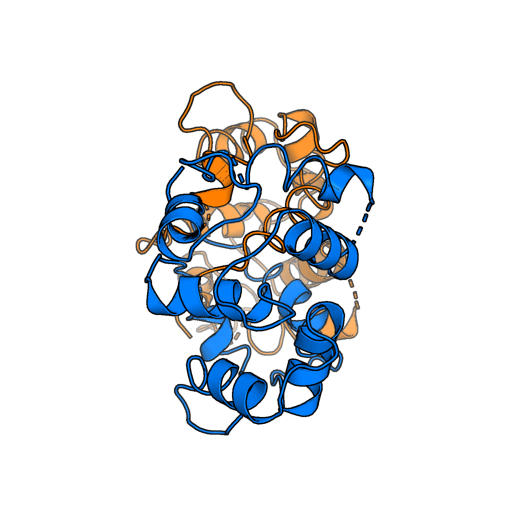6 C CA . ALA A 1 98 ? 38.672 5.691 46.180 1.00 11.68 133 ALA A CA 1
ATOM 827 C C . ALA A 1 98 ? 37.168 5.428 46.053 1.00 11.00 133 ALA A C 1
ATOM 828 O O . ALA A 1 98 ? 36.379 6.386 46.134 1.00 13.16 133 ALA A O 1
ATOM 830 N N . GLU A 1 99 ? 36.752 4.180 45.855 1.00 10.85 134 GLU A N 1
ATOM 831 C CA . GLU A 1 99 ? 35.312 3.852 45.771 1.00 10.56 134 GLU A CA 1
ATOM 832 C C . GLU A 1 99 ? 34.627 4.224 47.096 1.00 10.36 134 GLU A C 1
ATOM 833 O O . GLU A 1 99 ? 33.518 4.821 47.055 1.00 10.57 134 GLU A O 1
ATOM 839 N N . LEU A 1 100 ? 35.244 3.891 48.240 1.00 10.29 135 LEU A N 1
ATOM 840 C CA . LEU A 1 100 ? 34.631 4.160 49.557 1.00 9.50 135 LEU A CA 1
ATOM 841 C C . LEU A 1 100 ? 34.528 5.666 49.798 1.00 9.58 135 LEU A C 1
ATOM 842 O O . LEU A 1 100 ? 33.510 6.096 50.369 1.00 9.82 135 LEU A O 1
ATOM 847 N N . VAL A 1 101 ? 35.526 6.423 49.383 1.00 10.20 136 VAL A N 1
ATOM 848 C CA . VAL A 1 101 ? 35.531 7.903 49.575 1.00 10.54 136 VAL A CA 1
ATOM 849 C C . VAL A 1 101 ? 34.440 8.507 48.703 1.00 11.29 136 VAL A C 1
ATOM 850 O O . VAL A 1 101 ? 33.665 9.332 49.197 1.00 11.39 136 VAL A O 1
ATOM 854 N N . LYS A 1 102 ? 34.337 8.080 47.455 1.00 11.54 137 LYS A N 1
ATOM 855 C CA . LYS A 1 102 ? 33.280 8.610 46.568 1.00 12.62 137 LYS A CA 1
ATOM 856 C C . LYS A 1 102 ? 31.909 8.316 47.157 1.00 12.11 137 LYS A C 1
ATOM 857 O O . LYS A 1 102 ? 31.021 9.191 47.104 1.00 12.62 137 LYS A O 1
ATOM 860 N N . VAL A 1 103 ? 31.698 7.127 47.700 1.00 11.85 138 VAL A N 1
ATOM 861 C CA . VAL A 1 103 ? 30.395 6.786 48.295 1.00 11.79 138 VAL A CA 1
ATOM 862 C C . VAL A 1 103 ? 30.149 7.709 49.500 1.00 12.24 138 VAL A C 1
ATOM 863 O O . VAL A 1 103 ? 29.005 8.226 49.664 1.00 12.54 138 VAL A O 1
ATOM 867 N N . ALA A 1 104 ? 31.153 7.925 50.332 1.00 11.27 139 ALA A N 1
ATOM 868 C CA . ALA A 1 104 ? 30.998 8.779 51.526 1.00 12.36 139 ALA A CA 1
ATOM 869 C C . ALA A 1 104 ? 30.615 10.207 51.115 1.00 12.55 139 ALA A C 1
ATOM 870 O O . ALA A 1 104 ? 29.685 10.791 51.743 1.00 13.44 139 ALA A O 1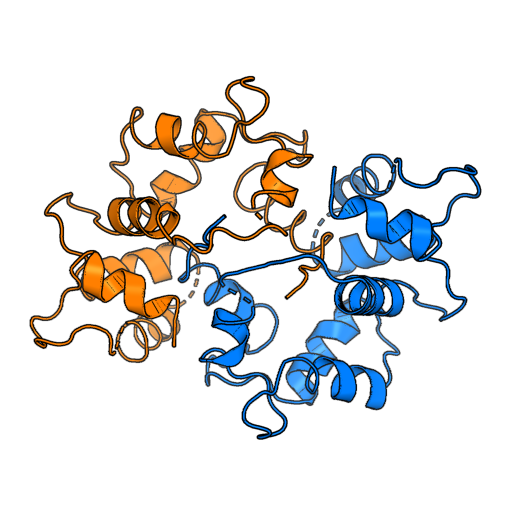
ATOM 872 N N . GLU A 1 105 ? 31.235 10.744 50.073 1.00 12.87 140 GLU A N 1
ATOM 873 C CA . GLU A 1 105 ? 30.889 12.112 49.575 1.00 13.81 140 GLU A CA 1
ATOM 874 C C . GLU A 1 105 ? 29.442 12.090 49.081 1.00 15.61 140 GLU A C 1
ATOM 875 O O . GLU A 1 105 ? 28.657 13.022 49.395 1.00 16.62 140 GLU A O 1
ATOM 881 N N . ALA A 1 106 ? 29.059 11.039 48.383 1.00 15.76 141 ALA A N 1
ATOM 882 C CA . ALA A 1 106 ? 27.728 10.928 47.758 1.00 16.24 141 ALA A CA 1
ATOM 883 C C . ALA A 1 106 ? 26.617 10.926 48.804 1.00 17.76 141 ALA A C 1
ATOM 884 O O . ALA A 1 106 ? 25.505 11.347 48.457 1.00 19.15 141 ALA A O 1
ATOM 886 N N . VAL A 1 107 ? 26.877 10.462 50.032 1.00 16.81 142 VAL A N 1
ATOM 887 C CA . VAL A 1 107 ? 25.855 10.377 51.110 1.00 18.38 142 VAL A CA 1
ATOM 888 C C . VAL A 1 107 ? 25.942 11.592 52.042 1.00 17.79 142 VAL A C 1
ATOM 889 O O . VAL A 1 107 ? 25.216 11.604 53.035 1.00 20.48 142 VAL A O 1
ATOM 893 N N . GLY A 1 108 ? 26.766 12.580 51.721 1.00 17.09 143 GLY A N 1
ATOM 894 C CA . GLY A 1 108 ? 26.676 13.891 52.384 1.00 16.03 143 GLY A CA 1
ATOM 895 C C . GLY A 1 108 ? 27.904 14.266 53.195 1.00 15.77 143 GLY A C 1
ATOM 896 O O . GLY A 1 108 ? 27.869 15.278 53.872 1.00 16.22 143 GLY A O 1
ATOM 905 N N . SER A 1 110 ? 31.773 15.779 53.545 1.00 13.31 145 SER A N 1
ATOM 906 C CA . SER A 1 110 ? 32.707 16.646 52.857 1.00 12.70 145 SER A CA 1
ATOM 907 C C . SER A 1 110 ? 33.886 15.824 52.351 1.00 12.57 145 SER A C 1
ATOM 908 O O . SER A 1 110 ? 34.096 14.692 52.814 1.00 12.28 145 SER A O 1
ATOM 911 N N . PRO A 1 111 ? 34.723 16.356 51.428 1.00 12.52 146 PRO A N 1
ATOM 912 C CA . PRO A 1 111 ? 35.876 15.613 50.958 1.00 12.86 146 PRO A CA 1
ATOM 913 C C . PRO A 1 111 ? 36.770 15.136 52.099 1.00 13.83 146 PRO A C 1
ATOM 914 O O . PRO A 1 111 ? 37.174 13.967 52.077 1.00 13.35 146 PRO A O 1
ATOM 918 N N . GLU A 1 112 ? 37.095 15.997 53.064 1.00 13.94 147 GLU A N 1
ATOM 919 C CA . GLU A 1 112 ? 38.013 15.657 54.168 1.00 13.90 147 GLU A CA 1
ATOM 920 C C . GLU A 1 112 ? 37.340 14.666 55.123 1.00 13.04 147 GLU A C 1
ATOM 921 O O . GLU A 1 112 ? 38.038 13.778 55.628 1.00 12.50 147 GLU A O 1
ATOM 927 N N . GLU A 1 113 ? 36.051 14.810 55.400 1.00 11.83 148 GLU A N 1
ATOM 928 C CA . GLU A 1 113 ? 35.323 13.868 56.260 1.00 12.11 148 GLU A CA 1
ATOM 929 C C . GLU A 1 113 ? 35.343 12.496 55.615 1.00 10.99 148 GLU A C 1
ATOM 930 O O . GLU A 1 113 ? 35.599 11.490 56.345 1.00 11.22 148 GLU A O 1
ATOM 936 N N . ALA A 1 114 ? 35.108 12.431 54.315 1.00 10.23 149 ALA A N 1
ATOM 937 C CA . ALA A 1 114 ? 35.118 11.150 53.569 1.00 9.87 149 ALA A CA 1
ATOM 938 C C . ALA A 1 114 ? 36.508 10.543 53.630 1.00 10.78 149 ALA A C 1
ATOM 939 O O . ALA A 1 114 ? 36.630 9.336 53.968 1.00 10.83 149 ALA A O 1
ATOM 941 N N . LEU A 1 115 ? 37.554 11.294 53.328 1.00 10.69 150 LEU A N 1
ATOM 942 C CA . LEU A 1 115 ? 38.918 10.777 53.375 1.00 11.89 150 LEU A CA 1
ATOM 943 C C . LEU A 1 115 ? 39.257 10.296 54.780 1.00 12.37 150 LEU A C 1
ATOM 944 O O . LEU A 1 115 ? 39.858 9.238 54.904 1.00 13.25 150 LEU A O 1
ATOM 949 N N A ASP A 1 116 ? 38.908 11.038 55.828 0.50 12.55 151 ASP A N 1
ATOM 950 N N B ASP A 1 116 ? 38.941 11.088 55.808 0.50 12.91 151 ASP A N 1
ATOM 951 C CA A ASP A 1 116 ? 39.318 10.666 57.204 0.50 12.71 151 ASP A CA 1
ATOM 952 C CA B ASP A 1 116 ? 39.224 10.719 57.215 0.50 13.26 151 ASP A CA 1
ATOM 953 C C A ASP A 1 116 ? 38.564 9.401 57.646 0.50 12.12 151 ASP A C 1
ATOM 954 C C B ASP A 1 116 ? 38.600 9.362 57.507 0.50 12.48 151 ASP A C 1
ATOM 955 O O A ASP A 1 116 ? 39.160 8.584 58.403 0.50 12.45 151 ASP A O 1
ATOM 956 O O B ASP A 1 116 ? 39.320 8.458 57.990 0.50 13.33 151 ASP A O 1
ATOM 965 N N . THR A 1 117 ? 37.312 9.240 57.235 1.00 11.81 152 THR A N 1
ATOM 966 C CA . THR A 1 117 ? 36.539 8.023 57.553 1.00 12.14 152 THR A CA 1
ATOM 967 C C . THR A 1 117 ? 37.212 6.820 56.889 1.00 11.88 152 THR A C 1
ATOM 968 O O . THR A 1 117 ? 37.374 5.757 57.536 1.00 12.22 152 THR A O 1
ATOM 972 N N . VAL A 1 118 ? 37.519 6.927 55.627 1.00 10.40 153 VAL A N 1
ATOM 973 C CA . VAL A 1 118 ? 38.004 5.759 54.858 1.00 10.85 153 VAL A CA 1
ATOM 974 C C . VAL A 1 118 ? 39.445 5.487 55.250 1.00 10.88 153 VAL A C 1
ATOM 975 O O . VAL A 1 118 ? 39.793 4.316 55.479 1.00 11.57 153 VAL A O 1
ATOM 979 N N . GLN A 1 119 ? 40.311 6.490 55.273 1.00 10.90 154 GLN A N 1
ATOM 980 C CA . GLN A 1 119 ? 41.757 6.256 55.514 1.00 12.53 154 GLN A CA 1
ATOM 981 C C . GLN A 1 119 ? 41.995 5.858 56.953 1.00 13.42 154 GLN A C 1
ATOM 982 O O . GLN A 1 119 ? 43.004 5.168 57.216 1.00 17.39 154 GLN A O 1
ATOM 988 N N . GLY A 1 120 ? 41.132 6.258 57.864 1.00 12.59 155 GLY A N 1
ATOM 989 C CA . GLY A 1 120 ? 41.283 5.861 59.263 1.00 13.16 155 GLY A CA 1
ATOM 990 C C . GLY A 1 120 ? 40.608 4.534 59.448 1.00 14.16 155 GLY A C 1
ATOM 991 O O . GLY A 1 120 ? 41.235 3.454 59.242 1.00 15.37 155 GLY A O 1
ATOM 992 N N A TYR A 1 121 ? 39.317 4.579 59.725 0.60 13.88 156 TYR A N 1
ATOM 993 N N B TYR A 1 121 ? 39.343 4.569 59.783 0.40 11.74 156 TYR A N 1
ATOM 994 C CA A TYR A 1 121 ? 38.489 3.431 60.171 0.60 13.98 156 TYR A CA 1
ATOM 995 C CA B TYR A 1 121 ? 38.634 3.354 60.202 0.40 10.56 156 TYR A CA 1
ATOM 996 C C A TYR A 1 121 ? 38.461 2.331 59.102 0.60 11.73 156 TYR A C 1
ATOM 997 C C B TYR A 1 121 ? 38.641 2.337 59.053 0.40 10.13 156 TYR A C 1
ATOM 998 O O A TYR A 1 121 ? 38.700 1.161 59.430 0.60 11.17 156 TYR A O 1
ATOM 999 O O B TYR A 1 121 ? 39.183 1.257 59.269 0.40 10.04 156 TYR A O 1
ATOM 1016 N N . TYR A 1 122 ? 38.115 2.644 57.872 1.00 10.79 157 TYR A N 1
ATOM 1017 C CA . TYR A 1 122 ? 37.911 1.559 56.880 1.00 10.94 157 TYR A CA 1
ATOM 1018 C C . TYR A 1 122 ? 39.224 0.859 56.547 1.00 11.06 157 TYR A C 1
ATOM 1019 O O . TYR A 1 122 ? 39.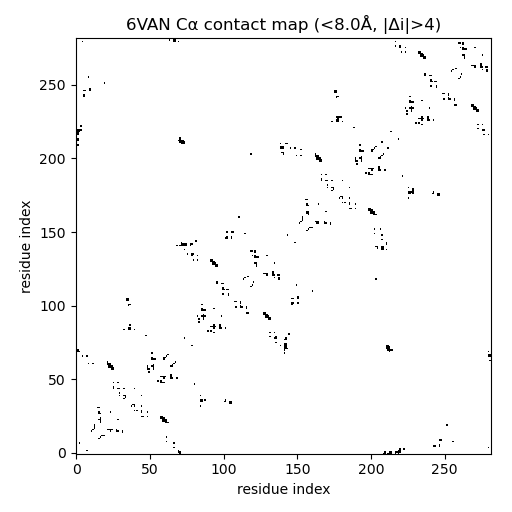273 -0.391 56.529 1.00 11.28 157 TYR A O 1
ATOM 1044 N N . SER A 1 124 ? 41.762 0.554 58.324 1.00 11.77 159 SER A N 1
ATOM 1045 C CA . SER A 1 124 ? 42.292 -0.197 59.470 1.00 12.45 159 SER A CA 1
ATOM 1046 C C . SER A 1 124 ? 42.034 -1.708 59.261 1.00 12.94 159 SER A C 1
ATOM 1047 O O . SER A 1 124 ? 42.737 -2.545 59.912 1.00 15.11 159 SER A O 1
ATOM 1050 N N . ALA A 1 125 ? 41.063 -2.082 58.413 1.00 11.05 160 ALA A N 1
ATOM 1051 C CA . ALA A 1 125 ? 40.720 -3.490 58.070 1.00 10.97 160 ALA A CA 1
ATOM 1052 C C . ALA A 1 125 ? 41.503 -3.991 56.857 1.00 11.04 160 ALA A C 1
ATOM 1053 O O . ALA A 1 125 ? 41.350 -5.175 56.501 1.00 11.96 160 ALA A O 1
ATOM 1055 N N . ASP A 1 126 ? 42.360 -3.184 56.253 1.00 11.03 161 ASP A N 1
ATOM 1056 C CA . ASP A 1 126 ? 43.120 -3.568 55.045 1.00 11.67 161 ASP A CA 1
ATOM 1057 C C . ASP A 1 126 ? 44.366 -4.345 55.495 1.00 12.37 161 ASP A C 1
ATOM 1058 O O . ASP A 1 126 ? 45.463 -3.736 55.648 1.00 12.59 161 ASP A O 1
ATOM 1063 N N . ALA A 1 127 ? 44.200 -5.639 55.760 1.00 13.22 162 ALA A N 1
ATOM 1064 C CA . ALA A 1 127 ? 45.207 -6.441 56.495 1.00 14.99 162 ALA A CA 1
ATOM 1065 C C . ALA A 1 127 ? 46.478 -6.597 55.664 1.00 15.61 162 ALA A C 1
ATOM 1066 O O . ALA A 1 127 ? 47.557 -6.683 56.281 1.00 17.98 162 ALA A O 1
ATOM 1068 N N . ASN A 1 128 ? 46.378 -6.603 54.338 1.00 15.48 163 ASN A N 1
ATOM 1069 C CA . ASN A 1 128 ? 47.539 -6.785 53.426 1.00 17.28 163 ASN A CA 1
ATOM 1070 C C . ASN A 1 128 ? 47.978 -5.465 52.805 1.00 17.23 163 ASN A C 1
ATOM 1071 O O . ASN A 1 128 ? 48.860 -5.514 51.935 1.00 19.41 163 ASN A O 1
ATOM 1076 N N A LYS A 1 129 ? 47.374 -4.339 53.200 0.50 15.99 164 LYS A N 1
ATOM 1077 N N B LYS A 1 129 ? 47.449 -4.330 53.279 0.50 15.72 164 LYS A N 1
ATOM 1078 C CA A LYS A 1 129 ? 47.766 -2.957 52.800 0.50 16.36 164 LYS A CA 1
ATOM 1079 C CA B LYS A 1 129 ? 47.756 -2.967 52.762 0.50 16.00 164 LYS A CA 1
ATOM 1080 C C A LYS A 1 129 ? 47.799 -2.803 51.269 0.50 16.09 164 LYS A C 1
ATOM 1081 C C B LYS A 1 129 ? 47.914 -3.046 51.238 0.50 15.60 164 LYS A C 1
ATOM 1082 O O A LYS A 1 129 ? 48.662 -2.024 50.761 0.50 15.53 164 LYS A O 1
ATOM 1083 O O B LYS A 1 129 ? 48.981 -2.775 50.708 0.50 15.25 164 LYS A O 1
ATOM 1094 N N . ASP A 1 130 ? 46.853 -3.419 50.546 1.00 15.46 165 ASP A N 1
ATOM 1095 C CA . ASP A 1 130 ? 46.816 -3.320 49.069 1.00 15.37 165 ASP A CA 1
ATOM 1096 C C . ASP A 1 130 ? 45.864 -2.181 48.647 1.00 15.47 165 ASP A C 1
ATOM 1097 O O . ASP A 1 130 ? 45.657 -2.033 47.446 1.00 17.23 165 ASP A O 1
ATOM 1102 N N . GLY A 1 131 ? 45.324 -1.400 49.591 1.00 13.80 166 GLY A N 1
ATOM 1103 C CA . GLY A 1 131 ? 44.531 -0.199 49.282 1.00 13.58 166 GLY A CA 1
ATOM 1104 C C . GLY A 1 131 ? 43.083 -0.536 48.952 1.00 12.97 166 GLY A C 1
ATOM 1105 O O . GLY A 1 131 ? 42.368 0.302 48.408 1.00 13.13 166 GLY A O 1
ATOM 1106 N N . LYS A 1 132 ? 42.628 -1.717 49.319 1.00 12.90 167 LYS A N 1
ATOM 1107 C CA . LYS A 1 132 ? 41.237 -2.116 49.037 1.00 12.72 167 LYS A CA 1
ATOM 1108 C C . LYS A 1 132 ? 40.838 -3.205 50.020 1.00 12.01 167 LYS A C 1
ATOM 1109 O O . LYS A 1 132 ? 41.726 -3.876 50.610 1.00 12.24 167 LYS A O 1
ATOM 1115 N N . LEU A 1 133 ? 39.536 -3.353 50.199 1.00 10.11 168 LEU A N 1
ATOM 1116 C CA . LEU A 1 133 ? 38.993 -4.388 51.117 1.00 10.08 168 LEU A CA 1
ATOM 1117 C C . LEU A 1 133 ? 38.307 -5.491 50.327 1.00 9.35 168 LEU A C 1
ATOM 1118 O O . LEU A 1 133 ? 37.479 -5.211 49.466 1.00 9.40 168 LEU A O 1
ATOM 1123 N N . SER A 1 134 ? 38.610 -6.721 50.707 1.00 10.47 169 SER A N 1
ATOM 1124 C CA . SER A 1 134 ? 37.792 -7.888 50.338 1.00 10.92 169 SER A CA 1
ATOM 1125 C C . SER A 1 134 ? 36.560 -7.923 51.225 1.00 10.73 169 SER A C 1
ATOM 1126 O O . SER A 1 134 ? 36.526 -7.220 52.268 1.00 9.99 169 SER A O 1
ATOM 1129 N N . LEU A 1 135 ? 35.598 -8.792 50.923 1.00 10.56 170 LEU A N 1
ATOM 1130 C CA . LEU A 1 135 ? 34.445 -8.965 51.817 1.00 10.47 170 LEU A CA 1
ATOM 1131 C C . LEU A 1 135 ? 34.949 -9.375 53.194 1.00 10.42 170 LEU A C 1
ATOM 1132 O O . LEU A 1 135 ? 34.404 -8.923 54.218 1.00 10.99 170 LEU A O 1
ATOM 1137 N N . ASP A 1 136 ? 35.942 -10.254 53.247 1.00 10.40 171 ASP A N 1
ATOM 1138 C CA . ASP A 1 136 ? 36.413 -10.784 54.541 1.00 11.74 171 ASP A CA 1
ATOM 1139 C C . ASP A 1 136 ? 37.082 -9.697 55.401 1.00 11.28 171 ASP A C 1
ATOM 1140 O O . ASP A 1 136 ? 37.031 -9.788 56.619 1.00 12.56 171 ASP A O 1
ATOM 1145 N N . GLU A 1 137 ? 37.718 -8.725 54.779 1.00 10.76 172 GLU A N 1
ATOM 1146 C CA . GLU A 1 137 ? 38.248 -7.563 55.517 1.00 10.63 172 GLU A CA 1
ATOM 1147 C C . GLU A 1 137 ? 37.083 -6.642 55.909 1.00 10.06 172 GLU A C 1
ATOM 1148 O O . GLU A 1 137 ? 36.994 -6.219 57.085 1.00 10.35 172 GLU A O 1
ATOM 1154 N N . PHE A 1 138 ? 36.239 -6.311 54.950 1.00 10.46 173 PHE A N 1
ATOM 1155 C CA . PHE A 1 138 ? 35.121 -5.375 55.166 1.00 10.56 173 PHE A CA 1
ATOM 1156 C C . PHE A 1 138 ? 34.250 -5.817 56.343 1.00 10.78 173 PHE A C 1
ATOM 1157 O O . PHE A 1 138 ? 33.842 -5.007 57.193 1.00 11.34 173 PHE A O 1
ATOM 1165 N N . LYS A 1 139 ? 33.946 -7.101 56.434 1.00 11.04 174 LYS A N 1
ATOM 1166 C CA . LYS A 1 139 ? 32.975 -7.563 57.459 1.00 12.43 174 LYS A CA 1
ATOM 1167 C C . LYS A 1 139 ? 33.496 -7.283 58.860 1.00 11.50 174 LYS A C 1
ATOM 1168 O O . LYS A 1 139 ? 32.664 -7.171 59.782 1.00 11.35 174 LYS A O 1
ATOM 1174 N N . THR A 1 140 ? 34.801 -7.162 59.042 1.00 11.15 175 THR A N 1
ATOM 1175 C CA . THR A 1 140 ? 35.362 -6.946 60.383 1.00 11.73 175 THR A CA 1
ATOM 1176 C C . THR A 1 140 ? 34.996 -5.551 60.881 1.00 11.80 175 THR A C 1
ATOM 1177 O O . THR A 1 140 ? 35.083 -5.316 62.104 1.00 13.19 175 THR A O 1
ATOM 1181 N N . LEU A 1 141 ? 34.563 -4.647 60.007 1.00 11.16 176 LEU A N 1
ATOM 1182 C CA . LEU A 1 141 ? 34.262 -3.253 60.427 1.00 11.12 176 LEU A CA 1
ATOM 1183 C C . LEU A 1 141 ? 32.984 -3.231 61.253 1.00 11.43 176 LEU A C 1
ATOM 1184 O O . LEU A 1 141 ? 32.722 -2.207 61.879 1.00 12.76 176 LEU A O 1
ATOM 1189 N N . TYR A 1 142 ? 32.220 -4.321 61.269 1.00 11.49 177 TYR A N 1
ATOM 1190 C CA . TYR A 1 142 ? 30.978 -4.387 62.057 1.00 11.79 177 TYR A CA 1
ATOM 1191 C C . TYR A 1 142 ? 31.229 -4.811 63.498 1.00 12.88 177 TYR A C 1
ATOM 1192 O O . TYR A 1 142 ? 30.262 -4.749 64.256 1.00 14.48 177 TYR A O 1
ATOM 1201 N N . SER A 1 143 ? 32.448 -5.137 63.881 1.00 13.29 178 SER A N 1
ATOM 1202 C CA . SER A 1 143 ? 32.738 -5.605 65.262 1.00 15.16 178 SER A CA 1
ATOM 1203 C C . SER A 1 143 ? 34.033 -4.995 65.787 1.00 16.50 178 SER A C 1
ATOM 1204 O O . SER A 1 143 ? 34.905 -5.729 66.266 1.00 17.24 178 SER A O 1
ATOM 1207 N N . PRO A 1 144 ? 34.173 -3.643 65.800 1.00 16.84 179 PRO A N 1
ATOM 1208 C CA . PRO A 1 144 ? 35.370 -3.009 66.365 1.00 18.43 179 PRO A CA 1
ATOM 1209 C C . PRO A 1 144 ? 35.529 -3.235 67.879 1.00 20.58 179 PRO A C 1
ATOM 1210 O O . PRO A 1 144 ? 36.630 -3.135 68.426 1.00 27.24 179 PRO A O 1
ATOM 1215 N N . GLY B 1 1 ? 18.429 -5.973 61.032 1.00 22.85 36 GLY B N 1
ATOM 1216 C CA . GLY B 1 1 ? 19.255 -5.895 59.799 1.00 22.05 36 GLY B CA 1
ATOM 1217 C C . GLY B 1 1 ? 20.603 -5.248 60.054 1.00 20.87 36 GLY B C 1
ATOM 1218 O O . GLY B 1 1 ? 20.902 -4.894 61.188 1.00 23.40 36 GLY B O 1
ATOM 1219 N N . VAL B 1 2 ? 21.403 -5.127 59.009 1.00 18.60 37 VAL B N 1
ATOM 1220 C CA . VAL B 1 2 ? 22.800 -4.634 59.072 1.00 17.75 37 VAL B CA 1
ATOM 1221 C C . VAL B 1 2 ? 22.804 -3.194 58.578 1.00 16.37 37 VAL B C 1
ATOM 1222 O O . VAL B 1 2 ? 22.293 -2.933 57.514 1.00 15.93 37 VAL B O 1
ATOM 1226 N N . PRO B 1 3 ? 23.391 -2.243 59.314 1.00 15.89 38 PRO B N 1
ATOM 1227 C CA . PRO B 1 3 ? 23.379 -0.850 58.881 1.00 15.76 38 PRO B CA 1
ATOM 1228 C C . PRO B 1 3 ? 24.491 -0.581 57.863 1.00 14.48 38 PRO B C 1
ATOM 1229 O O . PRO B 1 3 ? 25.466 -1.305 57.763 1.00 14.91 38 PRO B O 1
ATOM 1233 N N . PHE B 1 4 ? 24.314 0.505 57.141 1.00 12.60 39 PHE B N 1
ATOM 1234 C CA . PHE B 1 4 ? 25.302 1.060 56.201 1.00 12.07 39 PHE B CA 1
ATOM 1235 C C . PHE B 1 4 ? 26.240 1.920 57.031 1.00 12.26 39 PHE B C 1
ATOM 1236 O O . PHE B 1 4 ? 25.810 2.993 57.529 1.00 12.35 39 PHE B O 1
ATOM 1244 N N . LEU B 1 5 ? 27.472 1.480 57.230 1.00 11.21 40 LEU B N 1
ATOM 1245 C CA . LEU B 1 5 ? 28.401 2.186 58.143 1.00 11.75 40 LEU B CA 1
ATOM 1246 C C . LEU B 1 5 ? 28.667 3.607 57.668 1.00 11.38 40 LEU B C 1
ATOM 1247 O O . LEU B 1 5 ? 28.867 4.507 58.530 1.00 11.74 40 LEU B O 1
ATOM 1252 N N . THR B 1 6 ? 28.682 3.862 56.379 1.00 11.76 41 THR B N 1
ATOM 1253 C CA . THR B 1 6 ? 28.965 5.225 55.880 1.00 11.98 41 THR B CA 1
ATOM 1254 C C . THR B 1 6 ? 27.818 6.171 56.253 1.00 12.36 41 THR B C 1
ATOM 1255 O O . THR B 1 6 ? 28.084 7.327 56.622 1.00 11.39 41 THR B O 1
ATOM 1259 N N A GLU B 1 7 ? 26.578 5.668 56.238 0.50 11.85 42 GLU B N 1
ATOM 1260 N N B GLU B 1 7 ? 26.568 5.769 56.100 0.50 11.97 42 GLU B N 1
ATOM 1261 C CA A GLU B 1 7 ? 25.394 6.429 56.722 0.50 12.88 42 GLU B CA 1
ATOM 1262 C CA B GLU B 1 7 ? 25.488 6.727 56.443 0.50 13.37 42 GLU B CA 1
ATOM 1263 C C A GLU B 1 7 ? 25.459 6.586 58.239 0.50 12.35 42 GLU B C 1
ATOM 1264 C C B GLU B 1 7 ? 25.436 6.841 57.968 0.50 12.89 42 GLU B C 1
ATOM 1265 O O A GLU B 1 7 ? 25.178 7.682 58.703 0.50 12.04 42 GLU B O 1
ATOM 1266 O O B GLU B 1 7 ? 25.106 7.913 58.426 0.50 12.84 42 GLU B O 1
ATOM 1277 N N A LEU B 1 8 ? 25.862 5.568 58.991 0.50 12.52 43 LEU B N 1
ATOM 1278 N N B LEU B 1 8 ? 25.876 5.827 58.714 0.50 12.68 43 LEU B N 1
ATOM 1279 C CA A LEU B 1 8 ? 26.113 5.764 60.439 0.50 12.64 43 LEU B CA 1
ATOM 1280 C CA B LEU B 1 8 ? 25.987 5.887 60.198 0.50 12.47 43 LEU B CA 1
ATOM 1281 C C A LEU B 1 8 ? 27.033 6.975 60.606 0.50 12.39 43 LEU B C 1
ATOM 1282 C C B LEU B 1 8 ? 27.045 6.919 60.622 0.50 12.44 43 LEU B C 1
ATOM 1283 O O A LEU B 1 8 ? 26.698 7.887 61.368 0.50 11.03 43 LEU B O 1
ATOM 1284 O O B LEU B 1 8 ? 26.850 7.611 61.638 0.50 11.44 43 LEU B O 1
ATOM 1293 N N . LYS B 1 9 ? 28.146 7.005 59.898 1.00 11.40 44 LYS B N 1
ATOM 1294 C CA A LYS B 1 9 ? 29.179 8.021 60.169 0.50 11.26 44 LYS B CA 1
ATOM 1295 C CA B LYS B 1 9 ? 29.182 8.020 60.168 0.50 11.53 44 LYS B CA 1
ATOM 1296 C C . LYS B 1 9 ? 28.627 9.409 59.829 1.00 11.18 44 LYS B C 1
ATOM 1297 O O . LYS B 1 9 ? 28.846 10.352 60.607 1.00 10.92 44 LYS B O 1
ATOM 1308 N N . GLU B 1 10 ? 27.934 9.560 58.714 1.00 10.98 45 GLU B N 1
ATOM 1309 C CA . GLU B 1 10 ? 27.399 10.890 58.334 1.00 11.41 45 GLU B CA 1
ATOM 1310 C C . GLU B 1 10 ? 26.405 11.335 59.410 1.00 11.53 45 GLU B C 1
ATOM 1311 O O . GLU B 1 10 ? 26.415 12.532 59.758 1.00 12.15 45 GLU B O 1
ATOM 1317 N N . ARG B 1 11 ? 25.593 10.440 59.930 1.00 12.13 46 ARG B N 1
ATOM 1318 C CA . ARG B 1 11 ? 24.610 10.812 60.983 1.00 13.96 46 ARG B CA 1
ATOM 1319 C C . ARG B 1 11 ? 25.333 11.166 62.271 1.00 12.74 46 ARG B C 1
ATOM 1320 O O . ARG B 1 11 ? 24.924 12.131 62.948 1.00 12.36 46 ARG B O 1
ATOM 1328 N N . PHE B 1 12 ? 26.369 10.451 62.618 1.00 10.68 47 PHE B N 1
ATOM 1329 C CA . PHE B 1 12 ? 27.166 10.752 63.836 1.00 10.53 47 PHE B CA 1
ATOM 1330 C C . PHE B 1 12 ? 27.749 12.167 63.718 1.00 10.92 47 PHE B C 1
ATOM 1331 O O . PHE B 1 12 ? 27.669 12.932 64.696 1.00 10.32 47 PHE B O 1
ATOM 1339 N N . ILE B 1 13 ? 28.357 12.511 62.587 1.00 10.06 48 ILE B N 1
ATOM 1340 C CA . ILE B 1 13 ? 28.908 13.874 62.360 1.00 10.80 48 ILE B CA 1
ATOM 1341 C C . ILE B 1 13 ? 27.766 14.881 62.466 1.00 11.10 48 ILE B C 1
ATOM 1342 O O . ILE B 1 13 ? 27.917 15.870 63.202 1.00 12.25 48 ILE B O 1
ATOM 1347 N N . ARG B 1 14 ? 26.670 14.630 61.796 1.00 11.64 49 ARG B N 1
ATOM 1348 C CA A ARG B 1 14 ? 25.548 15.597 61.695 0.50 12.14 49 ARG B CA 1
ATOM 1349 C CA B ARG B 1 14 ? 25.595 15.639 61.705 0.50 12.61 49 ARG B CA 1
ATOM 1350 C C . ARG B 1 14 ? 25.013 15.902 63.095 1.00 12.04 49 ARG B C 1
ATOM 1351 O O . ARG B 1 14 ? 24.816 17.085 63.405 1.00 12.83 49 ARG B O 1
ATOM 1366 N N . TRP B 1 15 ? 24.754 14.884 63.878 1.00 11.91 50 TRP B N 1
ATOM 1367 C CA . TRP B 1 15 ? 24.035 15.055 65.170 1.00 12.31 50 TRP B CA 1
ATOM 1368 C C . TRP B 1 15 ? 24.982 15.250 66.344 1.00 11.45 50 TRP B C 1
ATOM 1369 O O . TRP B 1 15 ? 24.631 16.002 67.274 1.00 11.35 50 TRP B O 1
ATOM 1380 N N . LEU B 1 16 ? 26.092 14.529 66.381 1.00 10.56 51 LEU B N 1
ATOM 1381 C CA . LEU B 1 16 ? 26.887 14.350 67.631 1.00 10.64 51 LEU B CA 1
ATOM 1382 C C . LEU B 1 16 ? 28.333 14.856 67.537 1.00 10.68 51 LEU B C 1
ATOM 1383 O O . LEU B 1 16 ? 28.947 15.029 68.600 1.00 10.67 51 LEU B O 1
ATOM 1388 N N . ASP B 1 17 ? 28.903 15.028 66.340 1.00 10.02 52 ASP B N 1
ATOM 1389 C CA . ASP B 1 17 ? 30.366 15.280 66.209 1.00 10.40 52 ASP B CA 1
ATOM 1390 C C . ASP B 1 17 ? 30.622 16.144 64.984 1.00 11.16 52 ASP B C 1
ATOM 1391 O O . ASP B 1 17 ? 31.199 15.654 64.024 1.00 10.88 52 ASP B O 1
ATOM 1396 N N . HIS B 1 18 ? 30.215 17.404 65.028 1.00 11.53 53 HIS B N 1
ATOM 1397 C CA . HIS B 1 18 ? 30.250 18.289 63.833 1.00 12.07 53 HIS B CA 1
ATOM 1398 C C . HIS B 1 18 ? 31.674 18.435 63.288 1.00 11.78 53 HIS B C 1
ATOM 1399 O O . HIS B 1 18 ? 31.831 18.596 62.070 1.00 12.43 53 HIS B O 1
ATOM 1406 N N . ASP B 1 19 ? 32.669 18.384 64.155 1.00 11.78 54 ASP B N 1
ATOM 1407 C CA . ASP B 1 19 ? 34.104 18.556 63.825 1.00 13.12 54 ASP B CA 1
ATOM 1408 C C . ASP B 1 19 ? 34.721 17.239 63.311 1.00 12.99 54 ASP B C 1
ATOM 1409 O O . ASP B 1 19 ? 35.907 17.260 62.946 1.00 15.11 54 ASP B O 1
ATOM 1414 N N . ASN B 1 20 ? 33.991 16.119 63.360 1.00 13.05 55 ASN B N 1
ATOM 1415 C CA . ASN B 1 20 ? 34.485 14.796 62.903 1.00 12.72 55 ASN B CA 1
ATOM 1416 C C . ASN B 1 20 ? 35.829 14.435 63.550 1.00 12.49 55 ASN B C 1
ATOM 1417 O O . ASN B 1 20 ? 36.705 13.879 62.846 1.00 13.67 55 ASN B O 1
ATOM 1422 N N . ASP B 1 21 ? 36.013 14.683 64.847 1.00 11.70 56 ASP B N 1
ATOM 1423 C CA . ASP B 1 21 ? 37.238 14.221 65.546 1.00 13.04 56 ASP B CA 1
ATOM 1424 C C . ASP B 1 21 ? 37.055 12.774 66.034 1.00 13.28 56 ASP B C 1
ATOM 1425 O O . ASP B 1 21 ? 38.002 12.242 66.599 1.00 16.24 56 ASP B O 1
ATOM 1430 N N . GLY B 1 22 ? 35.876 12.193 65.857 1.00 12.26 57 GLY B N 1
ATOM 1431 C CA . GLY B 1 22 ? 35.574 10.785 66.198 1.00 12.46 57 GLY B CA 1
ATOM 1432 C C . GLY B 1 22 ? 34.934 10.634 67.563 1.00 12.45 57 GLY B C 1
ATOM 1433 O O . GLY B 1 22 ? 34.649 9.494 67.953 1.00 12.98 57 GLY B O 1
ATOM 1434 N N A GLN B 1 23 ? 34.704 11.708 68.289 0.70 13.25 58 GLN B N 1
ATOM 1435 N N B GLN B 1 23 ? 34.725 11.744 68.276 0.30 11.63 58 GLN B N 1
ATOM 1436 C CA A GLN B 1 23 ? 34.004 11.559 69.579 0.70 13.64 58 GLN B CA 1
ATOM 1437 C CA B GLN B 1 23 ? 34.203 11.781 69.670 0.30 11.01 58 GLN B CA 1
ATOM 1438 C C A GLN B 1 23 ? 33.023 12.703 69.824 0.70 12.30 58 GLN B C 1
ATOM 1439 C C B GLN B 1 23 ? 32.993 12.718 69.749 0.30 10.74 58 GLN B C 1
ATOM 1440 O O A GLN B 1 23 ? 33.234 13.870 69.395 0.70 12.33 58 GLN B O 1
ATOM 1441 O O B GLN B 1 23 ? 33.018 13.784 69.099 0.30 10.60 58 GLN B O 1
ATOM 1452 N N . SER B 1 24 ? 31.980 12.338 70.530 1.00 10.50 59 SER B N 1
ATOM 1453 C CA . SER B 1 24 ? 30.924 13.245 70.984 1.00 10.09 59 SER B CA 1
ATOM 1454 C C . SER B 1 24 ? 31.100 13.423 72.478 1.00 10.20 59 SER B C 1
ATOM 1455 O O . SER B 1 24 ? 30.867 12.499 73.236 1.00 10.45 59 SER B O 1
ATOM 1458 N N . THR B 1 25 ? 31.573 14.612 72.857 1.00 10.49 60 THR B N 1
ATOM 1459 C CA . THR B 1 25 ? 31.838 14.966 74.249 1.00 11.02 60 THR B CA 1
ATOM 1460 C C . THR B 1 25 ? 30.541 15.400 74.928 1.00 9.88 60 THR B C 1
ATOM 1461 O O . THR B 1 25 ? 29.504 15.583 74.283 1.00 10.23 60 THR B O 1
ATOM 1465 N N . PHE B 1 26 ? 30.610 15.565 76.237 1.00 10.26 61 PHE B N 1
ATOM 1466 C CA . PHE B 1 26 ? 29.462 15.965 77.071 1.00 10.84 61 PHE B CA 1
ATOM 1467 C C . PHE B 1 26 ? 28.721 17.148 76.423 1.00 10.53 61 PHE B C 1
ATOM 1468 O O . PHE B 1 26 ? 27.510 17.067 76.253 1.00 10.47 61 PHE B O 1
ATOM 1476 N N . ASP B 1 27 ? 29.414 18.221 76.059 1.00 11.57 62 ASP B N 1
ATOM 1477 C CA . ASP B 1 27 ? 28.738 19.427 75.529 1.00 12.97 62 ASP B CA 1
ATOM 1478 C C . ASP B 1 27 ? 28.083 19.114 74.191 1.00 11.14 62 ASP B C 1
ATOM 1479 O O . ASP B 1 27 ? 27.034 19.665 73.911 1.00 12.45 62 ASP B O 1
ATOM 1484 N N . GLU B 1 28 ? 28.682 18.260 73.375 1.00 10.64 63 GLU B N 1
ATOM 1485 C CA . GLU B 1 28 ? 28.115 17.894 72.071 1.00 10.20 63 GLU B CA 1
ATOM 1486 C C . GLU B 1 28 ? 26.853 17.048 72.237 1.00 10.16 63 GLU B C 1
ATOM 1487 O O . GLU B 1 28 ? 25.878 17.257 71.520 1.00 9.93 63 GLU B O 1
ATOM 1493 N N . VAL B 1 29 ? 26.875 16.108 73.173 1.00 9.82 64 VAL B N 1
ATOM 1494 C CA . VAL B 1 29 ? 25.662 15.292 73.467 1.00 10.21 64 VAL B CA 1
ATOM 1495 C C . VAL B 1 29 ? 24.565 16.206 74.040 1.00 10.32 64 VAL B C 1
ATOM 1496 O O . VAL B 1 29 ? 23.410 16.084 73.655 1.00 10.69 64 VAL B O 1
ATOM 1500 N N . LYS B 1 30 ? 24.931 17.121 74.932 1.00 10.92 65 LYS B N 1
ATOM 1501 C CA . LYS B 1 30 ? 23.935 18.055 75.508 1.00 11.57 65 LYS B CA 1
ATOM 1502 C C . LYS B 1 30 ? 23.301 18.892 74.401 1.00 12.11 65 LYS B C 1
ATOM 1503 O O . LYS B 1 30 ? 22.109 19.041 74.404 1.00 12.65 65 LYS B O 1
ATOM 1508 N N A ASN B 1 31 ? 24.098 19.387 73.454 0.50 12.07 66 ASN B N 1
ATOM 1509 N N B ASN B 1 31 ? 24.111 19.429 73.485 0.50 12.11 66 ASN B N 1
ATOM 1510 C CA A ASN B 1 31 ? 23.605 20.234 72.329 0.50 12.91 66 ASN B CA 1
ATOM 1511 C CA B ASN B 1 31 ? 23.624 20.208 72.308 0.50 12.93 66 ASN B CA 1
ATOM 1512 C C A ASN B 1 31 ? 22.670 19.421 71.423 0.50 12.64 66 ASN B C 1
ATOM 1513 C C B ASN B 1 31 ? 22.589 19.374 71.552 0.50 12.59 66 ASN B C 1
ATOM 1514 O O A ASN B 1 31 ? 21.728 20.005 70.877 0.50 13.29 66 ASN B O 1
ATOM 1515 O O B ASN B 1 31 ? 21.470 19.873 71.299 0.50 12.42 66 ASN B O 1
ATOM 1524 N N . TYR B 1 32 ? 22.932 18.125 71.254 1.00 11.41 67 TYR B N 1
ATOM 1525 C CA . TYR B 1 32 ? 22.073 17.209 70.487 1.00 11.88 67 TYR B CA 1
ATOM 1526 C C . TYR B 1 32 ? 20.742 17.030 71.209 1.00 11.16 67 TYR B C 1
ATOM 1527 O O . TYR B 1 32 ? 19.682 17.217 70.598 1.00 13.24 67 TYR B O 1
ATOM 1536 N N . ILE B 1 33 ? 20.771 16.668 72.485 1.00 11.21 68 ILE B N 1
ATOM 1537 C CA . ILE B 1 33 ? 19.509 16.366 73.219 1.00 11.62 68 I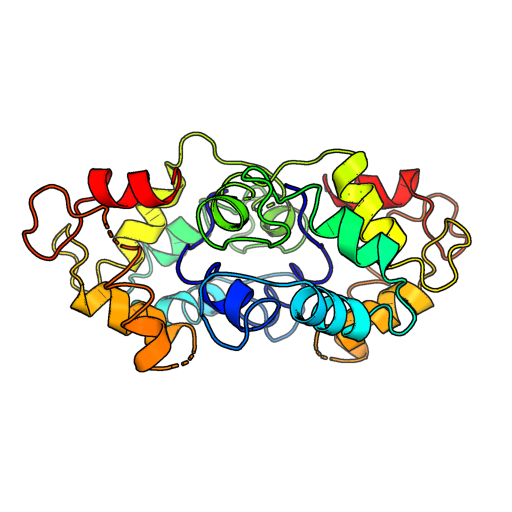LE B CA 1
ATOM 1538 C C . ILE B 1 33 ? 18.683 17.632 73.395 1.00 12.57 68 ILE B C 1
ATOM 1539 O O . ILE B 1 33 ? 17.449 17.518 73.289 1.00 12.83 68 ILE B O 1
ATOM 1544 N N . ARG B 1 34 ? 19.299 18.771 73.678 1.00 12.96 69 ARG B N 1
ATOM 1545 C CA . ARG B 1 34 ? 18.563 20.025 73.966 1.00 15.06 69 ARG B CA 1
ATOM 1546 C C . ARG B 1 34 ? 17.635 20.373 72.800 1.00 16.04 69 ARG B C 1
ATOM 1547 O O . ARG B 1 34 ? 16.619 21.010 73.056 1.00 16.61 69 ARG B O 1
ATOM 1555 N N . ARG B 1 35 ? 17.976 20.014 71.569 1.00 15.99 70 ARG B N 1
ATOM 1556 C CA . ARG B 1 35 ? 17.128 20.304 70.385 1.00 18.23 70 ARG B CA 1
ATOM 1557 C C . ARG B 1 35 ? 15.718 19.770 70.624 1.00 17.22 70 ARG B C 1
ATOM 1558 O O . ARG B 1 35 ? 14.747 20.455 70.193 1.00 18.68 70 ARG B O 1
ATOM 1566 N N . PHE B 1 36 ? 15.558 18.607 71.239 1.00 16.82 71 PHE B N 1
ATOM 1567 C CA . PHE B 1 36 ? 14.200 18.010 71.399 1.00 16.29 71 PHE B CA 1
ATOM 1568 C C . PHE B 1 36 ? 13.796 17.942 72.876 1.00 15.58 71 PHE B C 1
ATOM 1569 O O . PHE B 1 36 ? 12.592 17.838 73.105 1.00 14.94 71 PHE B O 1
ATOM 1577 N N . LYS B 1 37 ? 14.706 18.075 73.844 1.00 14.42 72 LYS B N 1
ATOM 1578 C CA . LYS B 1 37 ? 14.333 18.272 75.273 1.00 13.87 72 LYS B CA 1
ATOM 1579 C C . LYS B 1 37 ? 15.127 19.440 75.838 1.00 13.97 72 LYS B C 1
ATOM 1580 O O . LYS B 1 37 ? 16.199 19.264 76.433 1.00 13.67 72 LYS B O 1
ATOM 1586 N N . PRO B 1 38 ? 14.676 20.690 75.603 1.00 14.69 73 PRO B N 1
ATOM 1587 C CA . PRO B 1 38 ? 15.438 21.872 76.006 1.00 14.92 73 PRO B CA 1
ATOM 1588 C C . PRO B 1 38 ? 15.905 21.885 77.465 1.00 15.36 73 PRO B C 1
ATOM 1589 O O . PRO B 1 38 ? 16.986 22.371 77.716 1.00 16.42 73 PRO B O 1
ATOM 1593 N N . ASP B 1 39 ? 15.110 21.344 78.388 1.00 14.72 74 ASP B N 1
ATOM 1594 C CA . ASP B 1 39 ? 15.420 21.399 79.838 1.00 15.35 74 ASP B CA 1
ATOM 1595 C C . ASP B 1 39 ? 16.181 20.150 80.289 1.00 14.00 74 ASP B C 1
ATOM 1596 O O . ASP B 1 39 ? 16.327 19.960 81.486 1.00 14.28 74 ASP B O 1
ATOM 1601 N N . VAL B 1 40 ? 16.696 19.349 79.364 1.00 13.58 75 VAL B N 1
ATOM 1602 C CA . VAL B 1 40 ? 17.457 18.133 79.728 1.00 13.04 75 VAL B CA 1
ATOM 1603 C C . VAL B 1 40 ? 18.509 18.496 80.786 1.00 12.57 75 VAL B C 1
ATOM 1604 O O . VAL B 1 40 ? 19.206 19.526 80.659 1.00 12.63 75 VAL B O 1
ATOM 1608 N N . THR B 1 41 ? 18.620 17.669 81.803 1.00 11.98 76 THR B N 1
ATOM 1609 C CA . THR B 1 41 ? 19.575 17.910 82.894 1.00 11.48 76 THR B CA 1
ATOM 1610 C C . THR B 1 41 ? 20.949 17.343 82.562 1.00 11.75 76 THR B C 1
ATOM 1611 O O . THR B 1 41 ? 21.070 16.435 81.714 1.00 11.90 76 THR B O 1
ATOM 1615 N N . ASP B 1 42 ? 21.961 17.798 83.275 1.00 11.79 77 ASP B N 1
ATOM 1616 C CA . ASP B 1 42 ? 23.322 17.250 83.137 1.00 12.52 77 ASP B CA 1
ATOM 1617 C C . ASP B 1 42 ? 23.316 15.775 83.546 1.00 11.91 77 ASP B C 1
ATOM 1618 O O . ASP B 1 42 ? 24.066 15.006 82.946 1.00 11.48 77 ASP B O 1
ATOM 1623 N N A GLN B 1 43 ? 22.483 15.369 84.495 0.70 11.73 78 GLN B N 1
ATOM 1624 N N B GLN B 1 43 ? 22.531 15.381 84.551 0.30 11.42 78 GLN B N 1
ATOM 1625 C CA A GLN B 1 43 ? 22.429 13.973 84.970 0.70 12.17 78 GLN B CA 1
ATOM 1626 C CA B GLN B 1 43 ? 22.433 13.959 84.961 0.30 11.29 78 GLN B CA 1
ATOM 1627 C C A GLN B 1 43 ? 21.899 13.100 83.823 0.70 12.03 78 GLN B C 1
ATOM 1628 C C B GLN B 1 43 ? 21.987 13.154 83.743 0.30 11.34 78 GLN B C 1
ATOM 1629 O O A GLN B 1 43 ? 22.403 11.950 83.620 0.70 11.87 78 GLN B O 1
ATOM 1630 O O B GLN B 1 43 ? 22.651 12.144 83.412 0.30 11.18 78 GLN B O 1
ATOM 1638 N N . THR B 1 44 ? 20.924 13.598 83.077 1.00 11.48 79 THR B N 1
ATOM 1639 C CA . THR B 1 44 ? 20.364 12.848 81.932 1.00 11.30 79 THR B CA 1
ATOM 1640 C C . THR B 1 44 ? 21.417 12.762 80.809 1.00 10.99 79 THR B C 1
ATOM 1641 O O . THR B 1 44 ? 21.580 11.698 80.222 1.00 11.51 79 THR B O 1
ATOM 1645 N N . VAL B 1 45 ? 22.102 13.836 80.500 1.00 10.81 80 VAL B N 1
ATOM 1646 C CA . VAL B 1 45 ? 23.167 13.802 79.461 1.00 10.12 80 VAL B CA 1
ATOM 1647 C C . VAL B 1 45 ? 24.236 12.795 79.884 1.00 10.74 80 VAL B C 1
ATOM 1648 O O . VAL B 1 45 ? 24.693 11.978 79.068 1.00 11.10 80 VAL B O 1
ATOM 1652 N N . ALA B 1 46 ? 24.664 12.845 81.120 1.00 10.12 81 ALA B N 1
ATOM 1653 C CA . ALA B 1 46 ? 25.719 11.927 81.625 1.00 10.30 81 ALA B CA 1
ATOM 1654 C C . ALA B 1 46 ? 25.251 10.484 81.490 1.00 11.26 81 ALA B C 1
ATOM 1655 O O . ALA B 1 46 ? 26.092 9.616 81.161 1.00 11.83 81 ALA B O 1
ATOM 1657 N N . ALA B 1 47 ? 23.978 10.209 81.742 1.00 11.76 82 ALA B N 1
ATOM 1658 C CA . ALA B 1 47 ? 23.447 8.831 81.657 1.00 11.96 82 ALA B CA 1
ATOM 1659 C C . ALA B 1 47 ? 23.401 8.396 80.195 1.00 12.00 82 ALA B C 1
ATOM 1660 O O . ALA B 1 47 ? 23.634 7.193 79.900 1.00 11.85 82 ALA B O 1
ATOM 1662 N N . PHE B 1 48 ? 23.080 9.296 79.300 1.00 10.91 83 PHE B N 1
ATOM 1663 C CA . PHE B 1 48 ? 23.035 9.006 77.855 1.00 11.15 83 PHE B CA 1
ATOM 1664 C C . PHE B 1 48 ? 24.428 8.555 77.418 1.00 11.27 83 PHE B C 1
ATOM 1665 O O . PHE B 1 48 ? 24.574 7.560 76.676 1.00 11.87 83 PHE B O 1
ATOM 1673 N N . ILE B 1 49 ? 25.453 9.283 77.823 1.00 10.01 84 ILE B N 1
ATOM 1674 C CA . ILE B 1 49 ? 26.854 8.934 77.498 1.00 9.74 84 ILE B CA 1
ATOM 1675 C C . ILE B 1 49 ? 27.210 7.615 78.182 1.00 9.65 84 ILE B C 1
ATOM 1676 O O . ILE B 1 49 ? 27.762 6.732 77.538 1.00 9.62 84 ILE B O 1
ATOM 1681 N N A SER B 1 50 ? 26.916 7.492 79.473 0.33 9.93 85 SER B N 1
ATOM 1682 N N B SER B 1 50 ? 26.920 7.484 79.477 0.33 9.96 85 SER B N 1
ATOM 1683 N N C SER B 1 50 ? 26.931 7.462 79.472 0.34 9.31 85 SER B N 1
ATOM 1684 C CA A SER B 1 50 ? 27.327 6.324 80.287 0.33 10.79 85 SER B CA 1
ATOM 1685 C CA B SER B 1 50 ? 27.351 6.311 80.280 0.33 10.83 85 SER B CA 1
ATOM 1686 C CA C SER B 1 50 ? 27.430 6.280 80.214 0.34 9.73 85 SER B CA 1
ATOM 1687 C C A SER B 1 50 ? 26.803 5.033 79.658 0.33 10.82 85 SER B C 1
ATOM 1688 C C B SER B 1 50 ? 26.807 5.026 79.655 0.33 10.84 85 SER B C 1
ATOM 1689 C C C SER B 1 50 ? 26.807 5.000 79.648 0.34 10.19 85 SER B C 1
ATOM 1690 O O A SER B 1 50 ? 27.543 4.045 79.626 0.33 10.96 85 SER B O 1
ATOM 1691 O O B SER B 1 50 ? 27.536 4.031 79.619 0.33 10.97 85 SER B O 1
ATOM 1692 O O C SER B 1 50 ? 27.492 3.978 79.619 0.34 10.27 85 SER B O 1
ATOM 1699 N N . ARG B 1 51 ? 25.579 5.048 79.159 1.00 10.86 86 ARG B N 1
ATOM 1700 C CA . ARG B 1 51 ? 24.978 3.839 78.545 1.00 11.96 86 ARG B CA 1
ATOM 1701 C C . ARG B 1 51 ? 25.824 3.351 77.362 1.00 11.64 86 ARG B C 1
ATOM 1702 O O . ARG B 1 51 ? 25.853 2.141 77.112 1.00 13.64 86 ARG B O 1
ATOM 1710 N N . ARG B 1 52 ? 26.494 4.246 76.670 1.00 10.66 87 ARG B N 1
ATOM 1711 C CA . ARG B 1 52 ? 27.223 3.937 75.426 1.00 11.00 87 ARG B CA 1
ATOM 1712 C C . ARG B 1 52 ? 28.739 3.884 75.666 1.00 10.09 87 ARG B C 1
ATOM 1713 O O . ARG B 1 52 ? 29.465 3.392 74.767 1.00 11.55 87 ARG B O 1
ATOM 1721 N N . ASP B 1 53 ? 29.225 4.375 76.796 1.00 9.74 88 ASP B N 1
ATOM 1722 C CA . ASP B 1 53 ? 30.657 4.680 77.015 1.00 10.32 88 ASP B CA 1
ATOM 1723 C C . ASP B 1 53 ? 31.386 3.453 77.566 1.00 10.36 88 ASP B C 1
ATOM 1724 O O . ASP B 1 53 ? 31.809 3.449 78.740 1.00 10.53 88 ASP B O 1
ATOM 1729 N N . SER B 1 54 ? 31.561 2.439 76.743 1.00 10.21 89 SER B N 1
ATOM 1730 C CA . SER B 1 54 ? 32.176 1.162 77.156 1.00 11.18 89 SER B CA 1
ATOM 1731 C C . SER B 1 54 ? 33.680 1.301 77.444 1.00 11.33 89 SER B C 1
ATOM 1732 O O . SER B 1 54 ? 34.209 0.439 78.135 1.00 11.88 89 SER B O 1
ATOM 1735 N N . ASN B 1 55 ? 34.347 2.358 77.000 1.00 11.23 90 ASN B N 1
ATOM 1736 C CA . ASN B 1 55 ? 35.771 2.539 77.350 1.00 11.29 90 ASN B CA 1
ATOM 1737 C C . ASN B 1 55 ? 35.936 3.536 78.501 1.00 11.59 90 ASN B C 1
ATOM 1738 O O . ASN B 1 55 ? 37.057 3.751 78.922 1.00 13.82 90 ASN B O 1
ATOM 1743 N N . GLY B 1 56 ? 34.855 4.094 79.030 1.00 11.23 91 GLY B N 1
ATOM 1744 C CA . GLY B 1 56 ? 34.906 4.951 80.224 1.00 11.68 91 GLY B CA 1
ATOM 1745 C C . GLY B 1 56 ? 35.687 6.243 80.031 1.00 12.41 91 GLY B C 1
ATOM 1746 O O . GLY B 1 56 ? 36.264 6.703 81.046 1.00 14.42 91 GLY B O 1
ATOM 1747 N N . ASN B 1 57 ? 35.766 6.800 78.831 1.00 11.91 92 ASN B N 1
ATOM 1748 C CA . ASN B 1 57 ? 36.517 8.055 78.601 1.00 11.97 92 ASN B CA 1
ATOM 1749 C C . ASN B 1 57 ? 35.594 9.278 78.685 1.00 12.31 92 ASN B C 1
ATOM 1750 O O . ASN B 1 57 ? 36.095 10.373 78.463 1.00 15.19 92 ASN B O 1
ATOM 1755 N N . GLY B 1 58 ? 34.311 9.131 79.015 1.00 11.24 93 GLY B N 1
ATOM 1756 C CA . GLY B 1 58 ? 33.401 10.270 79.210 1.00 12.01 93 GLY B CA 1
ATOM 1757 C C . GLY B 1 58 ? 32.829 10.823 77.919 1.00 11.69 93 GLY B C 1
ATOM 1758 O O . GLY B 1 58 ? 32.141 11.851 77.966 1.00 11.80 93 GLY B O 1
ATOM 1759 N N . ALA B 1 59 ? 33.084 10.182 76.792 1.00 10.59 94 ALA B N 1
ATOM 1760 C CA . ALA B 1 59 ? 32.608 10.626 75.472 1.00 10.27 94 ALA B CA 1
ATOM 1761 C C . ALA B 1 59 ? 32.059 9.418 74.727 1.00 9.40 94 ALA B C 1
ATOM 1762 O O . ALA B 1 59 ? 32.444 8.254 75.027 1.00 9.92 94 ALA B O 1
ATOM 1764 N N . ILE B 1 60 ? 31.232 9.671 73.741 1.00 9.17 95 ILE B N 1
ATOM 1765 C CA . ILE B 1 60 ? 30.770 8.610 72.817 1.00 9.38 95 ILE B CA 1
ATOM 1766 C C . ILE B 1 60 ? 31.745 8.589 71.646 1.00 9.87 95 ILE B C 1
ATOM 1767 O O . ILE B 1 60 ? 31.826 9.583 70.897 1.00 10.27 95 ILE B O 1
ATOM 1772 N N . ASP B 1 61 ? 32.476 7.497 71.503 1.00 9.63 96 ASP B N 1
ATOM 1773 C CA . ASP B 1 61 ? 33.438 7.320 70.401 1.00 10.55 96 ASP B CA 1
ATOM 1774 C C . ASP B 1 61 ? 32.718 6.677 69.219 1.00 10.76 96 ASP B C 1
ATOM 1775 O O . ASP B 1 61 ? 32.073 5.630 69.394 1.00 11.97 96 ASP B O 1
ATOM 1780 N N . PHE B 1 62 ? 32.878 7.196 68.008 1.00 10.55 97 PHE B N 1
ATOM 1781 C CA . PHE B 1 62 ? 32.268 6.551 66.824 1.00 10.74 97 PHE B CA 1
ATOM 1782 C C . PHE B 1 62 ? 32.688 5.080 66.785 1.00 10.54 97 PHE B C 1
ATOM 1783 O O . PHE B 1 62 ? 31.827 4.184 66.682 1.00 11.21 97 PHE B O 1
ATOM 1791 N N . VAL B 1 63 ? 33.998 4.859 66.853 1.00 10.75 98 VAL B N 1
ATOM 1792 C CA . VAL B 1 63 ? 34.610 3.502 66.954 1.00 13.00 98 VAL B CA 1
ATOM 1793 C C . VAL B 1 63 ? 35.126 3.373 68.379 1.00 11.56 98 VAL B C 1
ATOM 1794 O O . VAL B 1 63 ? 35.914 4.205 68.808 1.00 12.61 98 VAL B O 1
ATOM 1798 N N . PRO B 1 64 ? 34.763 2.338 69.156 1.00 12.14 99 PRO B N 1
ATOM 1799 C CA . PRO B 1 64 ? 33.843 1.282 68.745 1.00 11.92 99 PRO B CA 1
ATOM 1800 C C . PRO B 1 64 ? 32.380 1.497 69.149 1.00 12.45 99 PRO B C 1
ATOM 1801 O O . PRO B 1 64 ? 31.510 0.691 68.824 1.00 12.82 99 PRO B O 1
ATOM 1805 N N . GLU B 1 65 ? 32.074 2.576 69.867 1.00 11.52 100 GLU B N 1
ATOM 1806 C CA . GLU B 1 65 ? 30.832 2.660 70.690 1.00 11.51 100 GLU B CA 1
ATOM 1807 C C . GLU B 1 65 ? 29.615 2.970 69.844 1.00 12.60 100 GLU B C 1
ATOM 1808 O O . GLU B 1 65 ? 28.542 2.379 70.097 1.00 13.73 100 GLU B O 1
ATOM 1814 N N . TYR B 1 66 ? 29.688 3.916 68.933 1.00 11.95 101 TYR B N 1
ATOM 1815 C CA . TYR B 1 66 ? 28.488 4.238 68.129 1.00 12.87 101 TYR B CA 1
ATOM 1816 C C . TYR B 1 66 ? 28.239 3.097 67.140 1.00 12.86 101 TYR B C 1
ATOM 1817 O O . TYR B 1 66 ? 27.088 2.729 66.947 1.00 13.67 101 TYR B O 1
ATOM 1826 N N . VAL B 1 67 ? 29.273 2.540 66.542 1.00 12.34 102 VAL B N 1
ATOM 1827 C CA . VAL B 1 67 ? 29.105 1.351 65.658 1.00 13.42 102 VAL B CA 1
ATOM 1828 C C . VAL B 1 67 ? 28.423 0.246 66.461 1.00 14.65 102 VAL B C 1
ATOM 1829 O O . VAL B 1 67 ? 27.444 -0.288 65.975 1.00 15.02 102 VAL B O 1
ATOM 1833 N N . HIS B 1 68 ? 28.883 -0.044 67.671 1.00 15.11 103 HIS B N 1
ATOM 1834 C CA . HIS B 1 68 ? 28.255 -1.087 68.524 1.00 17.59 103 HIS B CA 1
ATOM 1835 C C . HIS B 1 68 ? 26.802 -0.694 68.817 1.00 17.18 103 HIS B C 1
ATOM 1836 O O . HIS B 1 68 ? 25.883 -1.580 68.744 1.00 18.48 103 HIS B O 1
ATOM 1843 N N . ASP B 1 69 ? 26.548 0.570 69.110 1.00 17.77 104 ASP B N 1
ATOM 1844 C CA . ASP B 1 69 ? 25.197 1.043 69.515 1.00 19.70 104 ASP B CA 1
ATOM 1845 C C . ASP B 1 69 ? 24.230 0.824 68.348 1.00 20.55 104 ASP B C 1
ATOM 1846 O O . ASP B 1 69 ? 23.045 0.563 68.562 1.00 21.09 104 ASP B O 1
ATOM 1859 N N . ALA B 1 71 ? 24.924 -1.178 65.378 1.00 20.37 106 ALA B N 1
ATOM 1860 C CA . ALA B 1 71 ? 25.091 -2.407 64.605 1.00 20.74 106 ALA B CA 1
ATOM 1861 C C . ALA B 1 71 ? 24.922 -3.638 65.494 1.00 22.42 106 ALA B C 1
ATOM 1862 O O . ALA B 1 71 ? 25.097 -4.758 64.997 1.00 23.28 106 ALA B O 1
ATOM 1864 N N . ALA B 1 72 ? 24.586 -3.444 66.768 1.00 22.02 107 ALA B N 1
ATOM 1865 C CA . ALA B 1 72 ? 24.339 -4.520 67.745 1.00 22.71 107 ALA B CA 1
ATOM 1866 C C . ALA B 1 72 ? 22.992 -4.255 68.405 1.00 23.50 107 ALA B C 1
ATOM 1867 O O . ALA B 1 72 ? 22.568 -3.106 68.538 1.00 22.77 107 ALA B O 1
ATOM 1869 N N . PRO B 1 73 ? 22.249 -5.306 68.780 1.00 23.60 108 PRO B N 1
ATOM 1870 C CA . PRO B 1 73 ? 20.892 -5.133 69.299 1.00 24.79 108 PRO B CA 1
ATOM 1871 C C . PRO B 1 73 ? 20.776 -4.969 70.828 1.00 24.99 108 PRO B C 1
ATOM 1872 O O . PRO B 1 73 ? 21.609 -5.486 71.550 1.00 25.28 108 PRO B O 1
ATOM 1876 N N . ASP B 1 74 ? 19.747 -4.246 71.289 1.00 26.53 109 ASP B N 1
ATOM 1877 C CA . ASP B 1 74 ? 19.241 -4.341 72.692 1.00 27.53 109 ASP B CA 1
ATOM 1878 C C . ASP B 1 74 ? 17.824 -4.920 72.651 1.00 25.24 109 ASP B C 1
ATOM 1879 O O . ASP B 1 74 ? 16.827 -4.141 72.623 1.00 27.68 109 ASP B O 1
ATOM 1884 N N . TYR B 1 75 ? 17.735 -6.248 72.673 1.00 25.57 110 TYR B N 1
ATOM 1885 C CA . TYR B 1 75 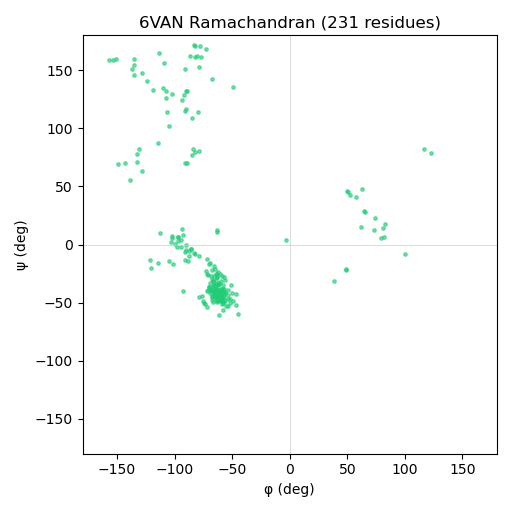? 16.465 -7.007 72.573 1.00 25.71 110 TYR B CA 1
ATOM 1886 C C . TYR B 1 75 ? 15.573 -6.725 73.788 1.00 26.61 110 TYR B C 1
ATOM 1887 O O . TYR B 1 75 ? 14.350 -6.943 73.671 1.00 28.76 110 TYR B O 1
ATOM 1896 N N . THR B 1 76 ? 16.144 -6.255 74.901 1.00 27.91 111 THR B N 1
ATOM 1897 C CA . THR B 1 76 ? 15.380 -5.940 76.147 1.00 30.36 111 THR B CA 1
ATOM 1898 C C . THR B 1 76 ? 14.547 -4.672 75.939 1.00 31.21 111 THR B C 1
ATOM 1899 O O . THR B 1 76 ? 13.538 -4.517 76.661 1.00 34.69 111 THR B O 1
ATOM 1903 N N . LEU B 1 77 ? 14.967 -3.797 75.017 1.00 31.16 112 LEU B N 1
ATOM 1904 C CA . LEU B 1 77 ? 14.349 -2.467 74.750 1.00 30.28 112 LEU B CA 1
ATOM 1905 C C . LEU B 1 77 ? 14.456 -1.588 76.000 1.00 29.03 112 LEU B C 1
ATOM 1906 O O . LEU B 1 77 ? 13.765 -0.569 76.049 1.00 30.35 112 LEU B O 1
ATOM 1911 N N . GLU B 1 78 ? 15.287 -1.948 76.978 1.00 30.04 113 GLU B N 1
ATOM 1912 C CA . GLU B 1 78 ? 15.484 -1.120 78.191 1.00 30.37 113 GLU B CA 1
ATOM 1913 C C . GLU B 1 78 ? 16.030 0.246 77.740 1.00 28.80 113 GLU B C 1
ATOM 1914 O O . GLU B 1 78 ? 15.789 1.243 78.451 1.00 29.00 113 GLU B O 1
ATOM 1920 N N . GLY B 1 79 ? 16.691 0.295 76.574 1.00 25.24 114 GLY B N 1
ATOM 1921 C CA . GLY B 1 79 ? 17.071 1.539 75.887 1.00 23.17 114 GLY B CA 1
ATOM 1922 C C . GLY B 1 79 ? 15.867 2.405 75.551 1.00 22.78 114 GLY B C 1
ATOM 1923 O O . GLY B 1 79 ? 16.029 3.620 75.416 1.00 19.90 114 GLY B O 1
ATOM 1924 N N . ALA B 1 80 ? 14.688 1.823 75.363 1.00 21.53 115 ALA B N 1
ATOM 1925 C CA . ALA B 1 80 ? 13.464 2.600 75.067 1.00 20.24 115 ALA B CA 1
ATOM 1926 C C . ALA B 1 80 ? 13.121 3.491 76.262 1.00 19.29 115 ALA B C 1
ATOM 1927 O O . ALA B 1 80 ? 12.553 4.542 76.049 1.00 16.97 115 ALA B O 1
ATOM 1929 N N . ASN B 1 81 ? 13.449 3.090 77.485 1.00 19.41 116 ASN B N 1
ATOM 1930 C CA . ASN B 1 81 ? 13.207 3.929 78.686 1.00 19.50 116 ASN B CA 1
ATOM 1931 C C . ASN B 1 81 ? 13.892 5.287 78.496 1.00 17.85 116 ASN B C 1
ATOM 1932 O O . ASN B 1 81 ? 13.333 6.309 78.897 1.00 16.57 116 ASN B O 1
ATOM 1937 N N . GLU B 1 82 ? 15.095 5.292 77.936 1.00 16.63 117 GLU B N 1
ATOM 1938 C CA . GLU B 1 82 ? 15.851 6.537 77.767 1.00 16.15 117 GLU B CA 1
ATOM 1939 C C . GLU B 1 82 ? 15.136 7.424 76.741 1.00 14.41 117 GLU B C 1
ATOM 1940 O O . GLU B 1 82 ? 14.925 8.609 77.020 1.00 13.68 117 GLU B O 1
ATOM 1946 N N . TRP B 1 83 ? 14.740 6.890 75.590 1.00 13.44 118 TRP B N 1
ATOM 1947 C CA . TRP B 1 83 ? 14.006 7.710 74.588 1.00 13.28 118 TRP B CA 1
ATOM 1948 C C . TRP B 1 83 ? 12.646 8.181 75.125 1.00 12.83 118 TRP B C 1
ATOM 1949 O O . TRP B 1 83 ? 12.279 9.302 74.808 1.00 13.76 118 TRP B O 1
ATOM 1960 N N . PHE B 1 84 ? 11.977 7.390 75.935 1.00 13.17 119 PHE B N 1
ATOM 1961 C CA . PHE B 1 84 ? 10.713 7.815 76.581 1.00 13.30 119 PHE B CA 1
ATOM 1962 C C . PHE B 1 84 ? 10.964 9.061 77.432 1.00 13.52 119 PHE B C 1
ATOM 1963 O O . PHE B 1 84 ? 10.283 10.077 77.248 1.00 12.74 119 PHE B O 1
ATOM 1971 N N . LYS B 1 85 ? 11.980 9.007 78.308 1.00 13.56 120 LYS B N 1
ATOM 1972 C CA . LYS B 1 85 ? 12.321 10.135 79.212 1.00 14.51 120 LYS B CA 1
ATOM 1973 C C . LYS B 1 85 ? 12.682 11.362 78.389 1.00 13.44 120 LYS B C 1
ATOM 1974 O O . LYS B 1 85 ? 12.245 12.450 78.758 1.00 13.13 120 LYS B O 1
ATOM 1980 N N . LEU B 1 86 ? 13.406 11.214 77.283 1.00 12.61 121 LEU B N 1
ATOM 1981 C CA . LEU B 1 86 ? 13.835 12.387 76.490 1.00 12.93 121 LEU B CA 1
ATOM 1982 C C . LEU B 1 86 ? 12.641 12.973 75.737 1.00 12.55 121 LEU B C 1
ATOM 1983 O O . LEU B 1 86 ? 12.672 14.149 75.474 1.00 13.24 121 LEU B O 1
ATOM 1988 N N .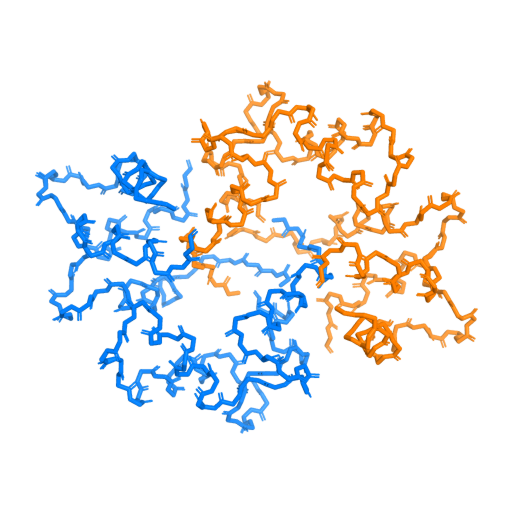 GLN B 1 87 ? 11.592 12.191 75.492 1.00 12.50 122 GLN B N 1
ATOM 1989 C CA . GLN B 1 87 ? 10.392 12.704 74.808 1.00 13.40 122 GLN B CA 1
ATOM 1990 C C . GLN B 1 87 ? 9.384 13.234 75.826 1.00 12.70 122 GLN B C 1
ATOM 1991 O O . GLN B 1 87 ? 8.434 13.911 75.392 1.00 13.09 122 GLN B O 1
ATOM 1997 N N . ASP B 1 88 ? 9.563 12.940 77.104 1.00 12.37 123 ASP B N 1
ATOM 1998 C CA . ASP B 1 88 ? 8.671 13.449 78.175 1.00 13.04 123 ASP B CA 1
ATOM 1999 C C . ASP B 1 88 ? 9.129 14.867 78.526 1.00 13.00 123 ASP B C 1
ATOM 2000 O O . ASP B 1 88 ? 9.833 15.068 79.518 1.00 12.75 123 ASP B O 1
ATOM 2005 N N . THR B 1 89 ? 8.746 15.822 77.711 1.00 14.34 124 THR B N 1
ATOM 2006 C CA . THR B 1 89 ? 9.346 17.171 77.692 1.00 15.13 124 THR B CA 1
ATOM 2007 C C . THR B 1 89 ? 9.224 17.828 79.067 1.00 16.89 124 THR B C 1
ATOM 2008 O O . THR B 1 89 ? 10.204 18.498 79.476 1.00 18.48 124 THR B O 1
ATOM 2012 N N . ASN B 1 90 ? 8.100 17.631 79.754 1.00 16.57 125 ASN B N 1
ATOM 2013 C CA . ASN B 1 90 ? 7.776 18.327 81.027 1.00 17.46 125 ASN B CA 1
ATOM 2014 C C . ASN B 1 90 ? 7.999 17.405 82.238 1.00 18.48 125 ASN B C 1
ATOM 2015 O O . ASN B 1 90 ? 7.671 17.850 83.378 1.00 20.94 125 ASN B O 1
ATOM 2020 N N . ASP B 1 91 ? 8.481 16.166 82.046 1.00 17.83 126 ASP B N 1
ATOM 2021 C CA . ASP B 1 91 ? 8.853 15.224 83.137 1.00 18.72 126 ASP B CA 1
ATOM 2022 C C . ASP B 1 91 ? 7.634 14.857 84.001 1.00 18.98 126 ASP B C 1
ATOM 2023 O O . ASP B 1 91 ? 7.770 14.811 85.227 1.00 20.27 126 ASP B O 1
ATOM 2028 N N . ASP B 1 92 ? 6.517 14.507 83.383 1.00 19.34 127 ASP B N 1
ATOM 2029 C CA . ASP B 1 92 ? 5.282 14.132 84.118 1.00 19.32 127 ASP B CA 1
ATOM 2030 C C . ASP B 1 92 ? 4.966 12.643 83.907 1.00 20.04 127 ASP B C 1
ATOM 2031 O O . ASP B 1 92 ? 3.866 12.241 84.298 1.00 21.85 127 ASP B O 1
ATOM 2036 N N . SER B 1 93 ? 5.888 11.863 83.311 1.00 17.69 128 SER B N 1
ATOM 2037 C CA . SER B 1 93 ? 5.849 10.377 83.178 1.00 18.85 128 SER B CA 1
ATOM 2038 C C . SER B 1 93 ? 4.924 9.904 82.025 1.00 17.07 128 SER B C 1
ATOM 2039 O O . SER B 1 93 ? 4.755 8.666 81.842 1.00 17.88 128 SER B O 1
ATOM 2042 N N . PHE B 1 94 ? 4.375 10.821 81.235 1.00 16.97 129 PHE B N 1
ATOM 2043 C CA . PHE B 1 94 ? 3.651 10.465 79.994 1.00 16.23 129 PHE B CA 1
ATOM 2044 C C . PHE B 1 94 ? 4.202 11.261 78.842 1.00 14.84 129 PHE B C 1
ATOM 2045 O O . PHE B 1 94 ? 4.688 12.366 79.016 1.00 15.57 129 PHE B O 1
ATOM 2053 N N A VAL B 1 95 ? 4.015 10.726 77.654 0.50 14.44 130 VAL B N 1
ATOM 2054 N N B VAL B 1 95 ? 4.171 10.685 77.648 0.50 14.01 130 VAL B N 1
ATOM 2055 C CA A VAL B 1 95 ? 4.419 11.392 76.399 0.50 13.87 130 VAL B CA 1
ATOM 2056 C CA B VAL B 1 95 ? 4.444 11.469 76.415 0.50 13.14 130 VAL B CA 1
ATOM 2057 C C A VAL B 1 95 ? 3.151 11.715 75.590 0.50 13.57 130 VAL B C 1
ATOM 2058 C C B VAL B 1 95 ? 3.099 11.708 75.730 0.50 13.10 130 VAL B C 1
ATOM 2059 O O A VAL B 1 95 ? 2.569 10.814 74.968 0.50 13.85 130 VAL B O 1
ATOM 2060 O O B VAL B 1 95 ? 2.389 10.745 75.447 0.50 13.53 130 VAL B O 1
ATOM 2067 N N . THR B 1 96 ? 2.725 12.972 75.610 1.00 13.15 131 THR B N 1
ATOM 2068 C CA . THR B 1 96 ? 1.462 13.357 74.943 1.00 14.15 131 THR B CA 1
ATOM 2069 C C . THR B 1 96 ? 1.663 13.391 73.438 1.00 14.65 131 THR B C 1
ATOM 2070 O O . THR B 1 96 ? 2.795 13.575 72.963 1.00 14.38 131 THR B O 1
ATOM 2074 N N . GLU B 1 97 ? 0.565 13.315 72.707 1.00 15.03 132 GLU B N 1
ATOM 2075 C CA . GLU B 1 97 ? 0.573 13.527 71.247 1.00 16.18 132 GLU B CA 1
ATOM 2076 C C . GLU B 1 97 ? 1.327 14.821 70.946 1.00 15.74 132 GLU B C 1
ATOM 2077 O O . GLU B 1 97 ? 2.233 14.797 70.094 1.00 15.85 132 GLU B O 1
ATOM 2083 N N . ALA B 1 98 ? 1.016 15.925 71.648 1.00 15.59 133 ALA B N 1
ATOM 2084 C CA . ALA B 1 98 ? 1.621 17.240 71.374 1.00 14.98 133 ALA B CA 1
ATOM 2085 C C . ALA B 1 98 ? 3.146 17.185 71.614 1.00 13.94 133 ALA B C 1
ATOM 2086 O O . ALA B 1 98 ? 3.888 17.733 70.808 1.00 15.83 133 ALA B O 1
ATOM 2088 N N . GLU B 1 99 ? 3.600 16.548 72.687 1.00 13.59 134 GLU B N 1
ATOM 2089 C CA . GLU B 1 99 ? 5.053 16.425 72.977 1.00 14.26 134 GLU B CA 1
ATOM 2090 C C . GLU B 1 99 ? 5.731 15.659 71.834 1.00 13.46 134 GLU B C 1
ATOM 2091 O O . GLU B 1 99 ? 6.802 16.074 71.409 1.00 13.12 134 GLU B O 1
ATOM 2097 N N . LEU B 1 100 ? 5.151 14.544 71.399 1.00 13.90 135 LEU B N 1
ATOM 2098 C CA . LEU B 1 100 ? 5.713 13.706 70.304 1.00 15.15 135 LEU B CA 1
ATOM 2099 C C . LEU B 1 100 ? 5.794 14.500 68.998 1.00 14.77 135 LEU B C 1
ATOM 2100 O O . LEU B 1 100 ? 6.789 14.383 68.288 1.00 15.23 135 LEU B O 1
ATOM 2105 N N . VAL B 1 101 ? 4.767 15.289 68.678 1.00 15.44 136 VAL B N 1
ATOM 2106 C CA . VAL B 1 101 ? 4.761 16.115 67.442 1.00 15.99 136 VAL B CA 1
ATOM 2107 C C . VAL B 1 101 ? 5.880 17.159 67.534 1.00 16.12 136 VAL B C 1
ATOM 2108 O O . VAL B 1 101 ? 6.616 17.314 66.576 1.00 15.32 136 VAL B O 1
ATOM 2112 N N . LYS B 1 102 ? 6.010 17.844 68.667 1.00 15.20 137 LYS B N 1
ATOM 2113 C CA . LYS B 1 102 ? 7.023 18.911 68.812 1.00 16.68 137 LYS B CA 1
ATOM 2114 C C . LYS B 1 102 ? 8.430 18.307 68.702 1.00 15.57 137 LYS B C 1
ATOM 2115 O O . LYS B 1 102 ? 9.300 18.916 68.069 1.00 16.68 137 LYS B O 1
ATOM 2121 N N . VAL B 1 103 ? 8.651 17.131 69.277 1.00 15.11 138 VAL B N 1
ATOM 2122 C CA . VAL B 1 103 ? 9.973 16.452 69.150 1.00 15.58 138 VAL B CA 1
ATOM 2123 C C . VAL B 1 103 ? 10.217 16.112 67.668 1.00 15.36 138 VAL B C 1
ATOM 2124 O O . VAL B 1 103 ? 11.334 16.333 67.184 1.00 17.36 138 VAL B O 1
ATOM 2128 N N . ALA B 1 104 ? 9.205 15.587 66.976 1.00 15.58 139 ALA B N 1
ATOM 2129 C CA . ALA B 1 104 ? 9.312 15.214 65.541 1.00 15.48 139 ALA B CA 1
ATOM 2130 C C . ALA B 1 104 ? 9.691 16.457 64.727 1.00 16.79 139 ALA B C 1
ATOM 2131 O O . ALA B 1 104 ? 10.602 16.365 63.864 1.00 16.71 139 ALA B O 1
ATOM 2133 N N . GLU B 1 105 ? 9.057 17.586 64.991 1.00 17.33 140 GLU B N 1
ATOM 2134 C CA . GLU B 1 105 ? 9.411 18.856 64.292 1.00 19.16 140 GLU B CA 1
ATOM 2135 C C . GLU B 1 105 ? 10.853 19.249 64.621 1.00 20.22 140 GLU B C 1
ATOM 2136 O O . GLU B 1 105 ? 11.575 19.726 63.704 1.00 21.79 140 GLU B O 1
ATOM 2142 N N . ALA B 1 106 ? 11.292 19.038 65.866 1.00 20.38 141 ALA B N 1
ATOM 2143 C CA . ALA B 1 106 ? 12.631 19.440 66.349 1.00 21.71 141 ALA B CA 1
ATOM 2144 C C . ALA B 1 106 ? 13.707 18.639 65.617 1.00 24.27 141 ALA B C 1
ATOM 2145 O O . ALA B 1 106 ? 14.788 19.194 65.355 1.00 26.82 141 ALA B O 1
ATOM 2147 N N . VAL B 1 107 ? 13.415 17.384 65.310 1.00 22.77 142 VAL B N 1
ATOM 2148 C CA . VAL B 1 107 ? 14.358 16.431 64.655 1.00 25.19 142 VAL B CA 1
ATOM 2149 C C . VAL B 1 107 ? 14.432 16.710 63.138 1.00 26.34 142 VAL B C 1
ATOM 2150 O O . VAL B 1 107 ? 15.325 16.136 62.493 1.00 25.58 142 VAL B O 1
ATOM 2154 N N . GLY B 1 108 ? 13.550 17.557 62.583 1.00 26.06 143 GLY B N 1
ATOM 2155 C CA . GLY B 1 108 ? 13.664 18.038 61.184 1.00 25.75 143 GLY B CA 1
ATOM 2156 C C . GLY B 1 108 ? 12.440 17.749 60.314 1.00 26.46 143 GLY B C 1
ATOM 2157 O O . GLY B 1 108 ? 12.437 18.097 59.125 1.00 25.50 143 GLY B O 1
ATOM 2166 N N . SER B 1 110 ? 8.746 18.220 58.825 1.00 23.31 145 SER B N 1
ATOM 2167 C CA . SER B 1 110 ? 7.785 19.281 58.614 1.00 23.18 145 SER B CA 1
ATOM 2168 C C . SER B 1 110 ? 6.615 19.124 59.588 1.00 22.57 145 SER B C 1
ATOM 2169 O O . SER B 1 110 ? 6.340 18.027 60.083 1.00 22.52 145 SER B O 1
ATOM 2172 N N . PRO B 1 111 ? 5.883 20.207 59.916 1.00 22.94 146 PRO B N 1
ATOM 2173 C CA . PRO B 1 111 ? 4.660 20.100 60.709 1.00 22.04 146 PRO B CA 1
ATOM 2174 C C . PRO B 1 111 ? 3.716 18.979 60.233 1.00 23.32 146 PRO B C 1
ATOM 2175 O O . PRO B 1 111 ? 3.189 18.249 61.060 1.00 22.59 146 PRO B O 1
ATOM 2179 N N . GLU B 1 112 ? 3.532 18.840 58.917 1.00 22.01 147 GLU B N 1
ATOM 2180 C CA . GLU B 1 112 ? 2.643 17.811 58.331 1.00 22.96 147 GLU B CA 1
ATOM 2181 C C . GLU B 1 112 ? 3.223 16.414 58.602 1.00 20.93 147 GLU B C 1
ATOM 2182 O O . GLU B 1 112 ? 2.457 15.543 59.024 1.00 20.14 147 GLU B O 1
ATOM 2188 N N . GLU B 1 113 ? 4.497 16.208 58.314 1.00 21.10 148 GLU B N 1
ATOM 2189 C CA . GLU B 1 113 ? 5.175 14.899 58.507 1.00 20.33 148 GLU B CA 1
ATOM 2190 C C . GLU B 1 113 ? 5.108 14.515 59.995 1.00 19.43 148 GLU B C 1
ATOM 2191 O O . GLU B 1 113 ? 4.843 13.356 60.298 1.00 19.42 148 GLU B O 1
ATOM 2197 N N . ALA B 1 114 ? 5.327 15.464 60.883 1.00 19.67 149 ALA B N 1
ATOM 2198 C CA . ALA B 1 114 ? 5.330 15.228 62.344 1.00 18.77 149 ALA B CA 1
ATOM 2199 C C . ALA B 1 114 ? 3.931 14.799 62.793 1.00 18.85 149 ALA B C 1
ATOM 2200 O O . ALA B 1 114 ? 3.786 13.778 63.493 1.00 18.39 149 ALA B O 1
ATOM 2202 N N . LEU B 1 115 ? 2.904 15.522 62.366 1.00 20.37 150 LEU B N 1
ATOM 2203 C CA . LEU B 1 115 ? 1.517 15.209 62.760 1.00 21.40 150 LEU B CA 1
ATOM 2204 C C . LEU B 1 115 ? 1.105 13.822 62.217 1.00 21.30 150 LEU B C 1
ATOM 2205 O O . LEU B 1 115 ? 0.490 13.063 62.960 1.00 21.54 150 LEU B O 1
ATOM 2210 N N A ASP B 1 116 ? 1.450 13.489 60.968 0.50 20.35 151 ASP B N 1
ATOM 2211 N N B ASP B 1 116 ? 1.413 13.539 60.945 0.50 21.11 151 ASP B N 1
ATOM 2212 C CA A ASP B 1 116 ? 1.049 12.199 60.338 0.50 21.03 151 ASP B CA 1
ATOM 2213 C CA B ASP B 1 116 ? 1.124 12.232 60.300 0.50 22.27 151 ASP B CA 1
ATOM 2214 C C A ASP B 1 116 ? 1.781 11.029 61.013 0.50 20.13 151 ASP B C 1
ATOM 2215 C C B ASP B 1 116 ? 1.739 11.120 61.141 0.50 20.87 151 ASP B C 1
ATOM 2216 O O A ASP B 1 116 ? 1.176 9.949 61.135 0.50 19.90 151 ASP B O 1
ATOM 2217 O O B ASP B 1 116 ? 0.990 10.211 61.551 0.50 22.16 151 ASP B O 1
ATOM 2226 N N . THR B 1 117 ? 3.054 11.208 61.372 1.00 20.29 152 THR B N 1
ATOM 2227 C CA . THR B 1 117 ? 3.858 10.193 62.113 1.00 18.78 152 THR B CA 1
ATOM 2228 C C . THR B 1 117 ? 3.212 9.890 63.468 1.00 18.30 152 THR B C 1
ATOM 2229 O O . THR B 1 117 ? 2.998 8.703 63.807 1.00 19.21 152 THR B O 1
ATOM 2233 N N . VAL B 1 118 ? 2.924 10.929 64.214 1.00 17.34 153 VAL B N 1
ATOM 2234 C CA . VAL B 1 118 ? 2.422 10.779 65.595 1.00 17.29 153 VAL B CA 1
ATOM 2235 C C . VAL B 1 118 ? 0.975 10.294 65.558 1.00 17.84 153 VAL B C 1
ATOM 2236 O O . VAL B 1 118 ? 0.670 9.334 66.252 1.00 18.57 153 VAL B O 1
ATOM 2240 N N . GLN B 1 119 ? 0.099 10.948 64.794 1.00 18.90 154 GLN B N 1
ATOM 2241 C CA . GLN B 1 119 ? -1.356 10.608 64.841 1.00 20.63 154 GLN B CA 1
ATOM 2242 C C . GLN B 1 119 ? -1.593 9.228 64.224 1.00 21.22 154 GLN B C 1
ATOM 2243 O O . GLN B 1 119 ? -2.526 8.516 64.671 1.00 24.38 154 GLN B O 1
ATOM 2249 N N . GLY B 1 120 ? -0.802 8.866 63.231 1.00 21.79 155 GLY B N 1
ATOM 2250 C CA . GLY B 1 120 ? -0.903 7.537 62.636 1.00 22.22 155 GLY B CA 1
ATOM 2251 C C . GLY B 1 120 ? -0.283 6.548 63.580 1.00 22.82 155 GLY B C 1
ATOM 2252 O O . GLY B 1 120 ? -0.976 6.032 64.512 1.00 25.32 155 GLY B O 1
ATOM 2253 N N A TYR B 1 121 ? 1.012 6.334 63.436 0.65 20.06 156 TYR B N 1
ATOM 2254 N N B TYR B 1 121 ? 1.020 6.339 63.390 0.35 21.12 156 TYR B N 1
ATOM 2255 C CA A TYR B 1 121 ? 1.688 5.171 64.038 0.65 18.57 156 TYR B CA 1
ATOM 2256 C CA B TYR B 1 121 ? 1.846 5.253 63.972 0.35 19.93 156 TYR B CA 1
ATOM 2257 C C A TYR B 1 121 ? 1.800 5.319 65.560 0.65 17.71 156 TYR B C 1
ATOM 2258 C C B TYR B 1 121 ? 1.824 5.334 65.503 0.35 18.75 156 TYR B C 1
ATOM 2259 O O A TYR B 1 121 ? 1.436 4.369 66.260 0.65 17.86 156 TYR B O 1
ATOM 2260 O O B TYR B 1 121 ? 1.333 4.387 66.131 0.35 19.09 156 TYR B O 1
ATOM 2277 N N . TYR B 1 122 ? 2.317 6.428 66.085 1.00 17.55 157 TYR B N 1
ATOM 2278 C CA . TYR B 1 122 ? 2.587 6.504 67.550 1.00 17.01 157 TYR B CA 1
ATOM 2279 C C . TYR B 1 122 ? 1.315 6.304 68.367 1.00 16.99 157 TYR B C 1
ATOM 2280 O O . TYR B 1 122 ? 1.332 5.552 69.342 1.00 17.86 157 TYR B O 1
ATOM 2305 N N . SER B 1 124 ? -1.299 4.742 67.617 1.00 17.11 159 SER B N 1
ATOM 2306 C CA . SER B 1 124 ? -1.785 3.373 67.519 1.00 18.45 159 SER B CA 1
ATOM 2307 C C . SER B 1 124 ? -1.429 2.580 68.797 1.00 18.04 159 SER B C 1
ATOM 2308 O O . SER B 1 124 ? -2.110 1.588 69.054 1.00 18.90 159 SER B O 1
ATOM 2311 N N . ALA B 1 125 ? -0.429 2.999 69.579 1.00 16.82 160 ALA B N 1
ATOM 2312 C CA . ALA B 1 125 ? -0.043 2.348 70.854 1.00 16.70 160 ALA B CA 1
ATOM 2313 C C . ALA B 1 125 ? -0.856 2.919 72.031 1.00 16.23 160 ALA B C 1
ATOM 2314 O O . ALA B 1 125 ? -0.683 2.409 73.144 1.00 17.45 160 ALA B O 1
ATOM 2316 N N . ASP B 1 126 ? -1.665 3.938 71.806 1.00 16.38 161 ASP B N 1
ATOM 2317 C CA . ASP B 1 126 ? -2.480 4.578 72.876 1.00 15.90 161 ASP B CA 1
ATOM 2318 C C . ASP B 1 126 ? -3.705 3.693 73.144 1.00 15.89 161 ASP B C 1
ATOM 2319 O O . ASP B 1 126 ? -4.776 4.011 72.639 1.00 16.64 161 ASP B O 1
ATOM 2324 N N . ALA B 1 127 ? -3.550 2.623 73.915 1.00 16.40 162 ALA B N 1
ATOM 2325 C CA . ALA B 1 127 ? -4.563 1.540 74.022 1.00 18.52 162 ALA B CA 1
ATOM 2326 C C . ALA B 1 127 ? -5.835 2.069 74.687 1.00 19.09 162 ALA B C 1
ATOM 2327 O O . ALA B 1 127 ? -6.933 1.634 74.329 1.00 20.16 162 ALA B O 1
ATOM 2329 N N . ASN B 1 128 ? -5.690 2.975 75.642 1.00 18.76 163 ASN B N 1
ATOM 2330 C CA . ASN B 1 128 ? -6.829 3.492 76.426 1.00 18.72 163 ASN B CA 1
ATOM 2331 C C . ASN B 1 128 ? -7.310 4.816 75.823 1.00 19.07 163 ASN B C 1
ATOM 2332 O O . ASN B 1 128 ? -8.204 5.415 76.417 1.00 19.20 163 ASN B O 1
ATOM 2337 N N . LYS B 1 129 ? -6.722 5.270 74.706 1.00 18.30 164 LYS B N 1
ATOM 2338 C CA . LYS B 1 129 ? -7.125 6.491 73.965 1.00 18.64 164 LYS B CA 1
ATOM 2339 C C . LYS B 1 129 ? -7.255 7.698 74.909 1.00 19.50 164 LYS B C 1
ATOM 2340 O O . LYS B 1 129 ? -8.215 8.480 74.773 1.00 19.70 164 LYS B O 1
ATOM 2346 N N . ASP B 1 130 ? -6.282 7.911 75.792 1.00 18.08 165 ASP B N 1
ATOM 2347 C CA . ASP B 1 130 ? -6.274 9.112 76.671 1.00 19.21 165 ASP B CA 1
ATOM 2348 C C . ASP B 1 130 ? -5.374 10.217 76.068 1.00 18.36 165 ASP B C 1
ATOM 2349 O O . ASP B 1 130 ? -5.211 11.253 76.726 1.00 20.61 165 ASP B O 1
ATOM 2354 N N . GLY B 1 131 ? -4.850 10.052 74.849 1.00 17.60 166 GLY B N 1
ATOM 2355 C CA . GLY B 1 131 ? -4.063 11.083 74.153 1.00 17.23 166 GLY B CA 1
ATOM 2356 C C . GLY B 1 131 ? -2.596 11.146 74.603 1.00 16.29 166 GLY B C 1
ATOM 2357 O O . GLY B 1 131 ? -1.903 12.115 74.231 1.00 17.86 166 GLY B O 1
ATOM 2358 N N . LYS B 1 132 ? -2.124 10.134 75.301 1.00 14.71 167 LYS B N 1
ATOM 2359 C CA . LYS B 1 132 ? -0.703 10.087 75.744 1.00 15.20 167 LYS B CA 1
ATOM 2360 C C . LYS B 1 132 ? -0.265 8.636 75.909 1.00 14.32 167 LYS B C 1
ATOM 2361 O O . LYS B 1 132 ? -1.115 7.739 76.058 1.00 15.76 167 LYS B O 1
ATOM 2367 N N . LEU B 1 133 ? 1.053 8.419 75.860 1.00 14.41 168 LEU B N 1
ATOM 2368 C CA . LEU B 1 133 ? 1.639 7.078 76.007 1.00 15.08 168 LEU B CA 1
ATOM 2369 C C . LEU B 1 133 ? 2.315 6.962 77.359 1.00 15.24 168 LEU B C 1
ATOM 2370 O O . LEU B 1 133 ? 3.064 7.887 77.730 1.00 15.05 168 LEU B O 1
ATOM 2375 N N . SER B 1 134 ? 2.019 5.878 78.043 1.00 15.68 169 SER B N 1
ATOM 2376 C CA . SER B 1 134 ? 2.803 5.380 79.179 1.00 16.37 169 SER B CA 1
ATOM 2377 C C . SER B 1 134 ? 4.088 4.787 78.628 1.00 15.78 169 SER B C 1
ATOM 2378 O O . SER B 1 134 ? 4.190 4.534 77.380 1.00 14.38 169 SER B O 1
ATOM 2381 N N . LEU B 1 135 ? 5.032 4.493 79.502 1.00 15.85 170 LEU B N 1
ATOM 2382 C CA . LEU B 1 135 ? 6.274 3.804 79.080 1.00 17.11 170 LEU B CA 1
ATOM 2383 C C . LEU B 1 135 ? 5.936 2.455 78.410 1.00 16.46 170 LEU B C 1
ATOM 2384 O O . LEU B 1 135 ? 6.494 2.138 77.347 1.00 17.10 170 LEU B O 1
ATOM 2389 N N . ASP B 1 136 ? 5.028 1.669 78.982 1.00 18.38 171 ASP B N 1
ATOM 2390 C CA . ASP B 1 136 ? 4.701 0.328 78.439 1.00 18.96 171 ASP B CA 1
ATOM 2391 C C . ASP B 1 136 ? 4.081 0.478 77.051 1.00 18.41 171 ASP B C 1
ATOM 2392 O O . ASP B 1 136 ? 4.436 -0.298 76.158 1.00 19.81 171 ASP B O 1
ATOM 2397 N N . GLU B 1 137 ? 3.198 1.447 76.872 1.00 17.46 172 GLU B N 1
ATOM 2398 C CA . GLU B 1 137 ? 2.558 1.689 75.557 1.00 16.66 172 GLU B CA 1
ATOM 2399 C C . GLU B 1 137 ? 3.655 2.071 74.551 1.00 16.56 172 GLU B C 1
ATOM 2400 O O . GLU B 1 137 ? 3.697 1.531 73.429 1.00 16.17 172 GLU B O 1
ATOM 2406 N N . PHE B 1 138 ? 4.520 2.996 74.931 1.00 16.10 173 PHE B N 1
ATOM 2407 C CA . PHE B 1 138 ? 5.622 3.479 74.066 1.00 17.05 173 PHE B CA 1
ATOM 2408 C C . PHE B 1 138 ? 6.492 2.300 73.608 1.00 16.24 173 PHE B C 1
ATOM 2409 O O . PHE B 1 138 ? 6.874 2.235 72.412 1.00 16.02 173 PHE B O 1
ATOM 2417 N N . LYS B 1 139 ? 6.785 1.364 74.491 1.00 16.76 174 LYS B N 1
ATOM 2418 C CA . LYS B 1 139 ? 7.707 0.241 74.154 1.00 18.02 174 LYS B CA 1
ATOM 2419 C C . LYS B 1 139 ? 7.107 -0.664 73.066 1.00 17.95 174 LYS B C 1
ATOM 2420 O O . LYS B 1 139 ? 7.895 -1.222 72.285 1.00 20.33 174 LYS B O 1
ATOM 2426 N N . THR B 1 140 ? 5.788 -0.747 72.955 1.00 17.29 175 THR B N 1
ATOM 2427 C CA . THR B 1 140 ? 5.136 -1.577 71.907 1.00 17.45 175 THR B CA 1
ATOM 2428 C C . THR B 1 140 ? 5.480 -1.050 70.503 1.00 17.45 175 THR B C 1
ATOM 2429 O O . THR B 1 140 ? 5.388 -1.832 69.528 1.00 18.34 175 THR B O 1
ATOM 2433 N N . LEU B 1 141 ? 5.805 0.231 70.366 1.00 17.34 176 LEU B N 1
ATOM 2434 C CA . LEU B 1 141 ? 6.099 0.836 69.040 1.00 17.44 176 LEU B CA 1
ATOM 2435 C C . LEU B 1 141 ? 7.364 0.233 68.434 1.00 17.05 176 LEU B C 1
ATOM 2436 O O . LEU B 1 141 ? 7.526 0.355 67.226 1.00 17.53 176 LEU B O 1
ATOM 2441 N N . TYR B 1 142 ? 8.210 -0.404 69.238 1.00 17.58 177 TYR B N 1
ATOM 2442 C CA . TYR B 1 142 ? 9.447 -1.059 68.744 1.00 18.98 177 TYR B CA 1
ATOM 2443 C C . TYR B 1 142 ? 9.135 -2.454 68.193 1.00 20.45 177 TYR B C 1
ATOM 2444 O O . TYR B 1 142 ? 10.036 -3.026 67.581 1.00 19.96 177 TYR B O 1
ATOM 2453 N N . SER B 1 143 ? 7.906 -2.958 68.373 1.00 20.30 178 SER B N 1
ATOM 2454 C CA . SER B 1 143 ? 7.467 -4.307 67.934 1.00 23.90 178 SER B CA 1
ATOM 2455 C C . SER B 1 143 ? 6.183 -4.208 67.116 1.00 24.46 178 SER B C 1
ATOM 2456 O O . SER B 1 143 ? 5.158 -4.735 67.535 1.00 26.77 178 SER B O 1
ATOM 2459 N N . PRO B 1 144 ? 6.175 -3.536 65.936 1.00 25.85 179 PRO B N 1
ATOM 2460 C CA . PRO B 1 144 ? 4.951 -3.395 65.138 1.00 28.09 179 PRO B CA 1
ATOM 2461 C C . PRO B 1 144 ? 4.489 -4.706 64.482 1.00 31.59 179 PRO B C 1
ATOM 2462 O O . PRO B 1 144 ? 3.304 -5.060 64.471 1.00 38.21 179 PRO B O 1
#

Radius of gyration: 19.07 Å; Cα contacts (8 Å, |Δi|>4): 416; chains: 2; bounding box: 55×34×48 Å